Protein AF-A0A7C2SGD6-F1 (afdb_monomer)

Foldseek 3Di:
DDDPPPPDPVVVVVVVVVQVVQVVVVCVVLVVVVKDKDFDAPVPDDPVVNVVLVVDDDPVSLLRNLQAGMWIDDPVDIAGEHEDEAPDPDQWRKDFPSSLVSVVVVVVVPGFYWYAYPVQFIDTSPPFDFPDKDCDLVVCVVVVHPSGTITTTGPVPTDHNVVVSVVVVVVVVVVVVVVD

Sequence (180 aa):
MTNTPYANSSGFEHRLKIGLKFESRVERILGNYGFLVCRFGLNTLPKFVKDRLICLNDATAKFVRYLPDRLAISENHAFFVECKDQISKTQNYTFNLEEFEGQLELAQAGLRILVIFPGFKSQWIERLLIARVFTDSDLLHKFNGSRKPFVLIPKTSLPDLDSVIKNLKQHVQSTEQKSY

Nearest PDB structures (foldseek):
  4tkk-assembly1_B  TM=6.723E-01  e=3.649E-04  Saccharolobus solfataricus P2
  3e42-assembly1_B  TM=3.820E-01  e=7.183E-03  Haemophilus influenzae
  3e3y-assembly1_A  TM=3.930E-01  e=5.127E-02  Haemophilus influenzae
  3e44-assembly1_B  TM=3.413E-01  e=5.820E-02  Haemophilus influenzae
  2gii-assembly1_B  TM=2.695E-01  e=3.289E-02  Haemophilus influenzae

Secondary structure (DSSP, 8-state):
------S-HHHHHHHHHHHHHHHHHHHHHHHHTT-EEEE-GGGGS-HHHHHHHHH--SHHHHHHHTS-SEEEEETTEEEEEEE----SS-SEEEEEHHHHHHHHHHHHTT--EEEEETTTEEEEGGG---SEEE--HHHHHHTT--SS-EEEEEGGGPPBHHHHHHHHHHHHHHHHTT--

Structure (mmCIF, N/CA/C/O backbone):
data_AF-A0A7C2SGD6-F1
#
_entry.id   AF-A0A7C2SGD6-F1
#
loop_
_atom_site.group_PDB
_atom_site.id
_atom_site.type_symbol
_atom_site.label_atom_id
_atom_site.label_alt_id
_atom_site.label_comp_id
_atom_site.label_asym_id
_atom_site.label_entity_id
_atom_site.label_seq_id
_atom_site.pdbx_PDB_ins_code
_atom_site.Cartn_x
_atom_site.Cartn_y
_atom_site.Cartn_z
_atom_site.occupancy
_atom_site.B_iso_or_equiv
_atom_site.auth_seq_id
_atom_site.auth_comp_id
_atom_site.auth_asym_id
_atom_site.auth_atom_id
_atom_site.pdbx_PDB_model_num
ATOM 1 N N . MET A 1 1 ? 29.589 -16.534 -21.793 1.00 35.16 1 MET A N 1
ATOM 2 C CA . MET A 1 1 ? 28.435 -16.408 -20.877 1.00 35.16 1 MET A CA 1
ATOM 3 C C . MET A 1 1 ? 28.942 -15.828 -19.570 1.00 35.16 1 MET A C 1
ATOM 5 O O . MET A 1 1 ? 29.609 -16.523 -18.818 1.00 35.16 1 MET A O 1
ATOM 9 N N . THR A 1 2 ? 28.752 -14.532 -19.347 1.00 29.86 2 THR A N 1
ATOM 10 C CA . THR A 1 2 ? 29.193 -13.867 -18.116 1.00 29.86 2 THR A CA 1
ATOM 11 C C . THR A 1 2 ? 28.089 -13.986 -17.074 1.00 29.86 2 THR A C 1
ATOM 13 O O . THR A 1 2 ? 27.067 -13.305 -17.175 1.00 29.86 2 THR A O 1
ATOM 16 N N . ASN A 1 3 ? 28.297 -14.868 -16.094 1.00 29.08 3 ASN A N 1
ATOM 17 C CA . ASN A 1 3 ? 27.545 -14.891 -14.843 1.00 29.08 3 ASN A CA 1
ATOM 18 C C . ASN A 1 3 ? 27.509 -13.469 -14.283 1.00 29.08 3 ASN A C 1
ATOM 20 O O . ASN A 1 3 ? 28.556 -12.917 -13.954 1.00 29.08 3 ASN A O 1
ATOM 24 N N . THR A 1 4 ? 26.328 -12.859 -14.218 1.00 31.70 4 THR A N 1
ATOM 25 C CA . THR A 1 4 ? 26.167 -11.573 -13.541 1.00 31.70 4 THR A CA 1
ATOM 26 C C . THR A 1 4 ? 26.264 -11.873 -12.046 1.00 31.70 4 THR A C 1
ATOM 28 O O . THR A 1 4 ? 25.385 -12.557 -11.519 1.00 31.70 4 THR A O 1
ATOM 31 N N . PRO A 1 5 ? 27.345 -11.464 -11.360 1.00 32.88 5 PRO A N 1
ATOM 32 C CA . PRO A 1 5 ? 27.485 -11.744 -9.947 1.00 32.88 5 PRO A CA 1
ATOM 33 C C . PRO A 1 5 ? 26.399 -10.950 -9.227 1.00 32.88 5 PRO A C 1
ATOM 35 O O . PRO A 1 5 ? 26.177 -9.779 -9.538 1.00 32.88 5 PRO A O 1
ATOM 38 N N . TYR A 1 6 ? 25.688 -11.628 -8.328 1.00 36.59 6 TYR A N 1
ATOM 39 C CA . TYR A 1 6 ? 24.772 -11.078 -7.336 1.00 36.59 6 TYR A CA 1
ATOM 40 C C . TYR A 1 6 ? 24.992 -9.581 -7.114 1.00 36.59 6 TYR A C 1
ATOM 42 O O . TYR A 1 6 ? 26.019 -9.185 -6.565 1.00 36.59 6 TYR A O 1
ATOM 50 N N . ALA A 1 7 ? 24.027 -8.751 -7.525 1.00 43.12 7 ALA A N 1
ATOM 51 C CA . ALA A 1 7 ? 23.939 -7.381 -7.044 1.00 43.12 7 ALA A CA 1
ATOM 52 C C . ALA A 1 7 ? 24.040 -7.444 -5.512 1.00 43.12 7 ALA A C 1
ATOM 54 O O . ALA A 1 7 ? 23.141 -7.989 -4.876 1.00 43.12 7 ALA A O 1
ATOM 55 N N . ASN A 1 8 ? 25.186 -7.005 -4.979 1.00 45.66 8 ASN A N 1
ATOM 56 C CA . ASN A 1 8 ? 25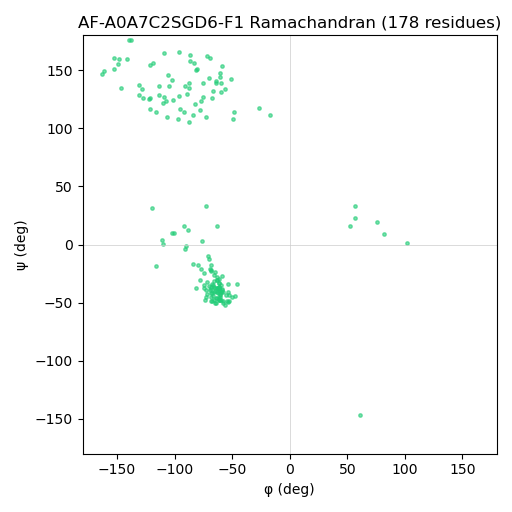.713 -7.291 -3.643 1.00 45.66 8 ASN A CA 1
ATOM 57 C C . ASN A 1 8 ? 24.619 -7.613 -2.613 1.00 45.66 8 ASN A C 1
ATOM 59 O O . ASN A 1 8 ? 23.790 -6.752 -2.305 1.00 45.66 8 ASN A O 1
ATOM 63 N N . SER A 1 9 ? 24.629 -8.832 -2.064 1.00 53.22 9 SER A N 1
ATOM 64 C CA . SER A 1 9 ? 23.708 -9.291 -1.009 1.00 53.22 9 SER A CA 1
ATOM 65 C C . SER A 1 9 ? 23.555 -8.269 0.128 1.00 53.22 9 SER A C 1
ATOM 67 O O . SER A 1 9 ? 22.451 -8.052 0.626 1.00 53.22 9 SER A O 1
ATOM 69 N N . SER A 1 10 ? 24.627 -7.533 0.439 1.00 58.59 10 SER A N 1
ATOM 70 C CA . SER A 1 10 ? 24.645 -6.430 1.404 1.00 58.59 10 SER A CA 1
ATOM 71 C C . SER A 1 10 ? 23.680 -5.281 1.073 1.00 58.59 10 SER A C 1
ATOM 73 O O . SER A 1 10 ? 23.051 -4.731 1.974 1.00 58.59 10 SER A O 1
ATOM 75 N N . GLY A 1 11 ? 23.513 -4.922 -0.203 1.00 63.19 11 GLY A N 1
ATOM 76 C CA . GLY A 1 11 ? 22.621 -3.846 -0.637 1.00 63.19 11 GLY A CA 1
ATOM 77 C C . GLY A 1 11 ? 21.144 -4.235 -0.578 1.00 63.19 11 GLY A C 1
ATOM 78 O O . GLY A 1 11 ? 20.307 -3.417 -0.199 1.00 63.19 11 GLY A O 1
ATOM 79 N N . PHE A 1 12 ? 20.817 -5.485 -0.918 1.00 66.00 12 PHE A N 1
ATOM 80 C CA . PHE A 1 12 ? 19.452 -6.004 -0.800 1.00 66.00 12 PHE A CA 1
ATOM 81 C C . PHE A 1 12 ? 19.025 -6.136 0.666 1.00 66.00 12 PHE A C 1
ATOM 83 O O . PHE A 1 12 ? 17.982 -5.608 1.048 1.00 66.00 12 PHE A O 1
ATOM 90 N N . GLU A 1 13 ? 19.860 -6.752 1.505 1.00 72.94 13 GLU A N 1
ATOM 91 C CA . GLU A 1 13 ? 19.589 -6.879 2.940 1.00 72.94 13 GLU A CA 1
ATOM 92 C C . GLU A 1 13 ? 19.478 -5.519 3.635 1.00 72.94 13 GLU A C 1
ATOM 94 O O . GLU A 1 13 ? 18.644 -5.336 4.524 1.00 72.94 13 GLU A O 1
ATOM 99 N N . HIS A 1 14 ? 20.291 -4.542 3.224 1.00 76.56 14 HIS A N 1
ATOM 100 C CA . HIS A 1 14 ? 2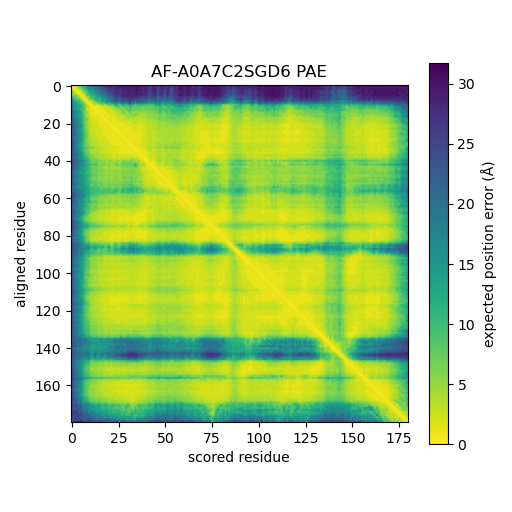0.204 -3.184 3.747 1.00 76.56 14 HIS A CA 1
ATOM 101 C C . HIS A 1 14 ? 18.865 -2.517 3.402 1.00 76.56 14 HIS A C 1
ATOM 103 O O . HIS A 1 14 ? 18.223 -1.964 4.296 1.00 76.56 14 HIS A O 1
ATOM 109 N N . ARG A 1 15 ? 18.401 -2.617 2.146 1.00 73.38 15 ARG A N 1
ATOM 110 C CA . ARG A 1 15 ? 17.078 -2.105 1.739 1.00 73.38 15 ARG A CA 1
ATOM 111 C C . ARG A 1 15 ? 15.948 -2.787 2.502 1.00 73.38 15 ARG A C 1
ATOM 113 O O . ARG A 1 15 ? 15.066 -2.105 3.011 1.00 73.38 15 ARG A O 1
ATOM 120 N N . LEU A 1 16 ? 16.031 -4.104 2.683 1.00 78.94 16 LEU A N 1
ATOM 121 C CA . LEU A 1 16 ? 15.038 -4.866 3.440 1.00 78.94 16 LEU A CA 1
ATOM 122 C C . LEU A 1 16 ? 14.976 -4.414 4.909 1.00 78.94 16 LEU A C 1
ATOM 124 O O . LEU A 1 16 ? 13.895 -4.202 5.453 1.00 78.94 16 LEU A O 1
ATOM 128 N N . LYS A 1 17 ? 16.129 -4.164 5.543 1.00 83.81 17 LYS A N 1
ATOM 129 C CA . LYS A 1 17 ? 16.189 -3.584 6.898 1.00 83.81 17 LYS A CA 1
ATOM 130 C C . LYS A 1 17 ? 15.599 -2.173 6.962 1.00 83.81 17 LYS A C 1
ATOM 132 O O . LYS A 1 17 ? 14.990 -1.829 7.973 1.00 83.81 17 LYS A O 1
ATOM 137 N N . ILE A 1 18 ? 15.794 -1.346 5.932 1.00 83.81 18 ILE A N 1
ATOM 138 C CA . ILE A 1 18 ? 15.191 -0.006 5.857 1.00 83.81 18 ILE A CA 1
ATOM 139 C C . ILE A 1 18 ? 13.668 -0.110 5.743 1.00 83.81 18 ILE A C 1
ATOM 141 O O . ILE A 1 18 ? 12.980 0.561 6.511 1.00 83.81 18 ILE A O 1
ATOM 145 N N . GLY A 1 19 ? 13.160 -0.969 4.853 1.00 86.31 19 GLY A N 1
ATOM 146 C CA . GLY A 1 19 ? 11.726 -1.219 4.679 1.00 86.31 19 GLY A CA 1
ATOM 147 C C . GLY A 1 19 ? 11.066 -1.652 5.986 1.00 86.31 19 GLY A C 1
ATOM 148 O O . GLY A 1 19 ? 10.175 -0.966 6.478 1.00 86.31 19 GLY A O 1
ATOM 149 N N . LEU A 1 20 ? 11.620 -2.670 6.653 1.00 87.75 20 LEU A N 1
ATOM 150 C CA . LEU A 1 20 ? 11.100 -3.145 7.941 1.00 87.75 20 LEU A CA 1
ATOM 151 C C . LEU A 1 20 ? 11.106 -2.060 9.029 1.00 87.75 20 LEU A C 1
ATOM 153 O O . LEU A 1 20 ? 10.155 -1.943 9.798 1.00 87.75 20 LEU A O 1
ATOM 157 N N . LYS A 1 21 ? 12.162 -1.236 9.101 1.00 90.75 21 LYS A N 1
ATOM 158 C CA . LYS A 1 21 ? 12.205 -0.099 10.036 1.00 90.75 21 LYS A CA 1
ATOM 159 C C . LYS A 1 21 ? 11.142 0.945 9.710 1.00 90.75 21 LYS A C 1
ATOM 161 O O . LYS A 1 21 ? 10.604 1.561 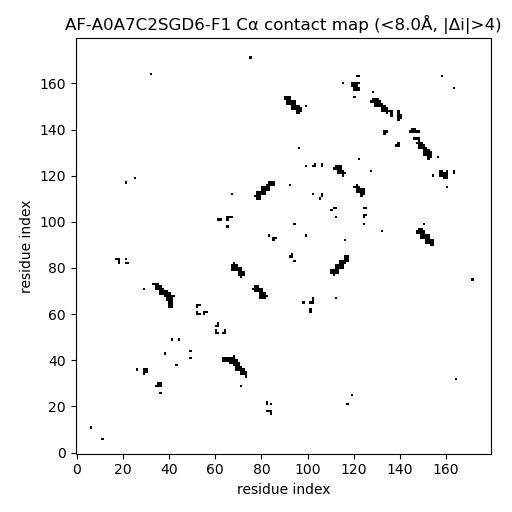10.628 1.00 90.75 21 LYS A O 1
ATOM 166 N N . PHE A 1 22 ? 10.880 1.191 8.431 1.00 92.12 22 PHE A N 1
ATOM 167 C CA . PHE A 1 22 ? 9.848 2.125 8.003 1.00 92.12 22 PHE A CA 1
ATOM 168 C C . PHE A 1 22 ? 8.454 1.601 8.356 1.00 92.12 22 PHE A C 1
ATOM 170 O O . PHE A 1 22 ? 7.710 2.313 9.029 1.00 92.12 22 PHE A O 1
ATOM 177 N N . GLU A 1 23 ? 8.159 0.342 8.035 1.00 93.19 23 GLU A N 1
ATOM 178 C CA . GLU A 1 23 ? 6.913 -0.323 8.420 1.00 93.19 23 GLU A CA 1
ATOM 179 C C . GLU A 1 23 ? 6.685 -0.262 9.936 1.00 93.19 23 GLU A C 1
ATOM 181 O O . GLU A 1 23 ? 5.634 0.189 10.375 1.00 93.19 23 GLU A O 1
ATOM 186 N N . SER A 1 24 ? 7.682 -0.593 10.765 1.00 93.62 24 SER A N 1
ATOM 187 C CA . SER A 1 24 ? 7.522 -0.507 12.226 1.00 93.62 24 SER A CA 1
ATOM 188 C C . SER A 1 24 ? 7.283 0.914 12.741 1.00 93.62 24 SER A C 1
ATOM 190 O O . SER A 1 24 ? 6.629 1.111 13.767 1.00 93.62 24 SER A O 1
ATOM 192 N N . ARG A 1 25 ? 7.770 1.944 12.037 1.00 95.12 25 ARG A N 1
ATOM 193 C CA . ARG A 1 25 ? 7.433 3.334 12.376 1.00 95.12 25 ARG A CA 1
ATOM 194 C C . ARG A 1 25 ? 5.991 3.665 12.003 1.00 95.12 25 ARG A C 1
ATOM 196 O O . ARG A 1 25 ? 5.344 4.362 12.781 1.00 95.12 25 ARG A O 1
ATOM 203 N N . VAL A 1 26 ? 5.514 3.176 10.860 1.00 95.69 26 VAL A N 1
ATOM 204 C CA . VAL A 1 26 ? 4.114 3.301 10.432 1.00 95.69 26 VAL A CA 1
ATOM 205 C C . VAL A 1 26 ? 3.186 2.622 11.438 1.00 95.69 26 VAL A C 1
ATOM 207 O O . VAL A 1 26 ? 2.247 3.260 11.906 1.00 95.69 26 VAL A O 1
ATOM 210 N N . GLU A 1 27 ? 3.497 1.388 11.849 1.00 96.25 27 GLU A N 1
ATOM 211 C CA . GLU A 1 27 ? 2.744 0.650 12.873 1.00 96.25 27 GLU A CA 1
ATOM 212 C C . GLU A 1 27 ? 2.588 1.465 14.153 1.00 96.25 27 GLU A C 1
ATOM 214 O O . GLU A 1 27 ? 1.482 1.627 14.659 1.00 96.25 27 GLU A O 1
ATOM 219 N N . ARG A 1 28 ? 3.689 2.036 14.653 1.00 96.69 28 ARG A N 1
ATOM 220 C CA . ARG A 1 28 ? 3.668 2.849 15.871 1.00 96.69 28 ARG A CA 1
ATOM 221 C C . ARG A 1 28 ? 2.811 4.107 15.719 1.00 96.69 28 ARG A C 1
ATOM 223 O O . ARG A 1 28 ? 2.102 4.463 16.651 1.00 96.69 28 ARG A O 1
ATOM 230 N N . ILE A 1 29 ? 2.875 4.791 14.574 1.00 96.19 29 ILE A N 1
ATOM 231 C CA . ILE A 1 29 ? 2.059 5.993 14.337 1.00 96.19 29 ILE A CA 1
ATOM 232 C C . ILE A 1 29 ? 0.578 5.627 14.329 1.00 96.19 29 ILE A C 1
ATOM 234 O O . ILE A 1 29 ? -0.197 6.239 15.056 1.00 96.19 29 ILE A O 1
ATOM 238 N N . LEU A 1 30 ? 0.187 4.606 13.568 1.00 97.56 30 LEU A N 1
ATOM 239 C CA . LEU A 1 30 ? -1.198 4.135 13.534 1.00 97.56 30 LEU A CA 1
ATOM 240 C C . LEU A 1 30 ? -1.658 3.633 14.915 1.00 97.56 30 LEU A C 1
ATOM 242 O O . LEU A 1 30 ? -2.772 3.940 15.335 1.00 97.56 30 LEU A O 1
ATOM 246 N N . GLY A 1 31 ? -0.777 2.965 15.664 1.00 97.25 31 GLY A N 1
ATOM 247 C CA . GLY A 1 31 ? -1.006 2.563 17.053 1.00 97.25 31 GLY A CA 1
ATOM 248 C C . GLY A 1 31 ? -1.290 3.739 17.988 1.00 97.25 31 GLY A C 1
ATOM 249 O O . GLY A 1 31 ? -2.208 3.662 18.800 1.00 97.25 31 GLY A O 1
ATOM 250 N N . ASN A 1 32 ? -0.601 4.872 17.820 1.00 96.50 32 ASN A N 1
ATOM 251 C CA . ASN A 1 32 ? -0.899 6.101 18.570 1.00 96.50 32 ASN A CA 1
ATOM 252 C C . ASN A 1 32 ? -2.291 6.669 18.244 1.00 96.50 32 ASN A C 1
ATOM 254 O O . ASN A 1 32 ? -2.881 7.368 19.063 1.00 96.50 32 ASN A O 1
ATOM 258 N N . TYR A 1 33 ? -2.836 6.349 17.067 1.00 95.88 33 TYR A N 1
ATOM 259 C CA . TYR A 1 33 ? -4.226 6.624 16.707 1.00 95.88 33 TYR A CA 1
ATOM 260 C C . TYR A 1 33 ? -5.184 5.496 17.120 1.00 95.88 33 TYR A C 1
ATOM 262 O O . TYR A 1 33 ? -6.337 5.508 16.699 1.00 95.88 33 TYR A O 1
ATOM 270 N N . GLY A 1 34 ? -4.772 4.536 17.945 1.00 96.44 34 GLY A N 1
ATOM 271 C CA . GLY A 1 34 ? -5.640 3.470 18.451 1.00 96.44 34 GLY A CA 1
ATOM 272 C C . GLY A 1 34 ? -5.948 2.363 17.442 1.00 96.44 34 GLY A C 1
ATOM 273 O O . GLY A 1 34 ? -6.930 1.649 17.617 1.00 96.44 34 GLY A O 1
ATOM 274 N N . PHE A 1 35 ? -5.145 2.220 16.385 1.00 98.06 35 PHE A N 1
ATOM 275 C CA . PHE A 1 35 ? -5.233 1.064 15.495 1.00 98.06 35 PHE A CA 1
ATOM 276 C C . PHE A 1 35 ? -4.364 -0.087 16.010 1.00 98.06 35 PHE A C 1
ATOM 278 O O . PHE A 1 35 ? -3.189 0.097 16.322 1.00 98.06 35 PHE A O 1
ATOM 285 N N . LEU A 1 36 ? -4.908 -1.299 16.009 1.00 97.88 36 LEU A N 1
ATOM 286 C CA . LEU A 1 36 ? -4.126 -2.527 16.006 1.00 97.88 36 LEU A CA 1
ATOM 287 C C . LEU A 1 36 ? -3.598 -2.758 14.586 1.00 97.88 36 LEU A C 1
ATOM 289 O O . LEU A 1 36 ? -4.381 -2.829 13.639 1.00 97.88 36 LEU A O 1
ATOM 293 N N . VAL A 1 37 ? -2.279 -2.874 14.429 1.00 97.62 37 VAL A N 1
ATOM 294 C CA . VAL A 1 37 ? -1.651 -3.114 13.122 1.00 97.62 37 VAL A CA 1
ATOM 295 C C . VAL A 1 37 ? -1.002 -4.490 13.104 1.00 97.62 37 VAL A C 1
ATOM 297 O O . VAL A 1 37 ? -0.223 -4.832 13.992 1.00 97.62 37 VAL A O 1
ATOM 300 N N . CYS A 1 38 ? -1.325 -5.284 12.088 1.00 95.12 38 CYS A N 1
ATOM 301 C CA . CYS A 1 38 ? -0.827 -6.645 11.919 1.00 95.12 38 CYS A CA 1
ATOM 302 C C . CYS A 1 38 ? -0.084 -6.803 10.588 1.00 95.12 38 CYS A C 1
ATOM 304 O O . CYS A 1 38 ? -0.346 -6.091 9.617 1.00 95.12 38 CYS A O 1
ATOM 306 N N . ARG A 1 39 ? 0.844 -7.768 10.533 1.00 93.06 39 ARG A N 1
ATOM 307 C CA . ARG A 1 39 ? 1.458 -8.221 9.273 1.00 93.06 39 ARG A CA 1
ATOM 308 C C . ARG A 1 39 ? 0.405 -8.855 8.374 1.00 93.06 39 ARG A C 1
ATOM 310 O O . ARG A 1 39 ? -0.429 -9.613 8.860 1.00 93.06 39 ARG A O 1
ATOM 317 N N . PHE A 1 40 ? 0.494 -8.586 7.079 1.00 92.31 40 PHE A N 1
ATOM 318 C CA . PHE A 1 40 ? -0.358 -9.174 6.058 1.00 92.31 40 PHE A CA 1
ATOM 319 C C . PHE A 1 40 ? 0.451 -9.524 4.795 1.00 92.31 40 PHE A C 1
ATOM 321 O O . PHE A 1 40 ? 1.670 -9.330 4.737 1.00 92.31 40 PHE A O 1
ATOM 328 N N . GLY A 1 41 ? -0.219 -10.147 3.826 1.00 87.62 41 GLY A N 1
ATOM 329 C CA . GLY A 1 41 ? 0.325 -10.409 2.499 1.00 87.62 41 GLY A CA 1
ATOM 330 C C . GLY A 1 41 ? 1.569 -11.295 2.500 1.00 87.62 41 GLY A C 1
ATOM 331 O O . GLY A 1 41 ? 1.742 -12.185 3.343 1.00 87.62 41 GLY A O 1
ATOM 332 N N . LEU A 1 42 ? 2.463 -11.036 1.544 1.00 84.00 42 LEU A N 1
ATOM 333 C CA . LEU A 1 42 ? 3.651 -11.853 1.292 1.00 84.00 42 LEU A CA 1
ATOM 334 C C . LEU A 1 42 ? 4.572 -11.948 2.518 1.00 84.00 42 LEU A C 1
ATOM 336 O O . LEU A 1 42 ? 5.282 -12.939 2.694 1.00 84.00 42 LEU A O 1
ATOM 340 N N . ASN A 1 43 ? 4.554 -10.951 3.405 1.00 78.56 43 ASN A N 1
ATOM 341 C CA . ASN A 1 43 ? 5.395 -10.910 4.599 1.00 78.56 43 ASN A CA 1
ATOM 342 C C . ASN A 1 43 ? 5.029 -11.962 5.653 1.00 78.56 43 ASN A C 1
ATOM 344 O O . ASN A 1 43 ? 5.906 -12.365 6.420 1.00 78.56 43 ASN A O 1
ATOM 348 N N . THR A 1 44 ? 3.799 -12.474 5.629 1.00 85.81 44 THR A N 1
ATOM 349 C CA . THR A 1 44 ? 3.319 -13.523 6.547 1.00 85.81 44 THR A CA 1
ATOM 350 C C . THR A 1 44 ? 3.664 -14.944 6.100 1.00 85.81 44 THR A C 1
ATOM 352 O O . THR A 1 44 ? 3.627 -15.869 6.909 1.00 85.81 44 THR A O 1
ATOM 355 N N . LEU A 1 45 ? 4.028 -15.132 4.829 1.00 85.88 45 LEU A N 1
ATOM 356 C CA . LEU A 1 45 ? 4.244 -16.462 4.266 1.00 85.88 45 LEU A CA 1
ATOM 357 C C . LEU A 1 45 ? 5.642 -17.019 4.600 1.00 85.88 45 LEU A C 1
ATOM 359 O O . LEU A 1 45 ? 6.609 -16.258 4.707 1.00 85.88 45 LEU A O 1
ATOM 363 N N . PRO A 1 46 ? 5.807 -18.349 4.712 1.00 87.94 46 PRO A N 1
ATOM 364 C CA . PRO A 1 46 ? 7.126 -18.970 4.806 1.00 87.94 46 PRO A CA 1
ATOM 365 C C . PRO A 1 46 ? 7.989 -18.681 3.569 1.00 87.94 46 PRO A C 1
ATOM 367 O O . PRO A 1 46 ? 7.477 -18.627 2.450 1.00 87.94 46 PRO A O 1
ATOM 370 N N . LYS A 1 47 ? 9.315 -18.568 3.742 1.00 86.62 47 LYS A N 1
ATOM 371 C CA . LYS A 1 47 ? 10.258 -18.238 2.652 1.00 86.62 47 LYS A CA 1
ATOM 372 C C . LYS A 1 47 ? 10.077 -19.124 1.410 1.00 86.62 47 LYS A C 1
ATOM 374 O O . LYS A 1 47 ? 9.983 -18.597 0.310 1.00 86.62 47 LYS A O 1
ATOM 379 N N . PHE A 1 48 ? 9.938 -20.440 1.588 1.00 88.50 48 PHE A N 1
ATOM 380 C CA . PHE A 1 48 ? 9.770 -21.373 0.467 1.00 88.50 48 PHE A CA 1
ATOM 381 C C . PHE A 1 48 ? 8.505 -21.101 -0.368 1.00 88.50 48 PHE A C 1
ATOM 383 O O . PHE A 1 48 ? 8.495 -21.369 -1.567 1.00 88.50 48 PHE A O 1
ATOM 390 N N . VAL A 1 49 ? 7.442 -20.564 0.245 1.00 87.31 49 VAL A N 1
ATOM 391 C CA . VAL A 1 49 ? 6.215 -20.170 -0.463 1.00 87.31 49 VAL A CA 1
ATOM 392 C C . VAL A 1 49 ? 6.475 -18.905 -1.271 1.00 87.31 49 VAL A C 1
ATOM 394 O O . VAL A 1 49 ? 6.124 -18.861 -2.445 1.00 87.31 49 VAL A O 1
ATOM 397 N N . LYS A 1 50 ? 7.146 -17.908 -0.679 1.00 87.00 50 LYS A N 1
ATOM 398 C CA . LYS A 1 50 ? 7.516 -16.665 -1.377 1.00 87.00 50 LYS A CA 1
ATOM 399 C C . LYS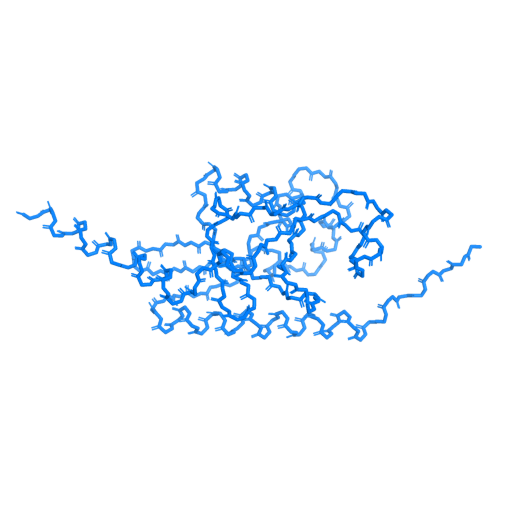 A 1 50 ? 8.367 -16.962 -2.608 1.00 87.00 50 LYS A C 1
ATOM 401 O O . LYS A 1 50 ? 8.046 -16.493 -3.695 1.00 87.00 50 LYS A O 1
ATOM 406 N N . ASP A 1 51 ? 9.393 -17.794 -2.443 1.00 85.88 51 ASP A N 1
ATOM 407 C CA . ASP A 1 51 ? 10.305 -18.177 -3.522 1.00 85.88 51 ASP A CA 1
ATOM 408 C C . ASP A 1 51 ? 9.539 -18.867 -4.667 1.00 85.88 51 ASP A C 1
ATOM 410 O O . ASP A 1 51 ? 9.753 -18.549 -5.836 1.00 85.88 51 ASP A O 1
ATOM 414 N N . ARG A 1 52 ? 8.571 -19.743 -4.349 1.00 86.62 52 ARG A N 1
ATOM 415 C CA . ARG A 1 52 ? 7.701 -20.374 -5.358 1.00 86.62 52 ARG A CA 1
ATOM 416 C C . ARG A 1 52 ? 6.779 -19.378 -6.058 1.00 86.62 52 ARG A C 1
ATOM 418 O O . ARG A 1 52 ? 6.667 -19.428 -7.277 1.00 86.62 52 ARG A O 1
ATOM 425 N N . LEU A 1 53 ? 6.147 -18.469 -5.317 1.00 86.94 53 LEU A N 1
ATOM 426 C CA . LEU A 1 53 ? 5.239 -17.464 -5.881 1.00 86.94 53 LEU A CA 1
ATOM 427 C C . LEU A 1 53 ? 5.946 -16.528 -6.867 1.00 86.94 53 LEU A C 1
ATOM 429 O O . LEU A 1 53 ? 5.340 -16.089 -7.839 1.00 86.94 53 LEU A O 1
ATOM 433 N N . ILE A 1 54 ? 7.228 -16.223 -6.650 1.00 81.00 54 ILE A N 1
ATOM 434 C CA . ILE A 1 54 ? 8.028 -15.400 -7.572 1.00 81.00 54 ILE 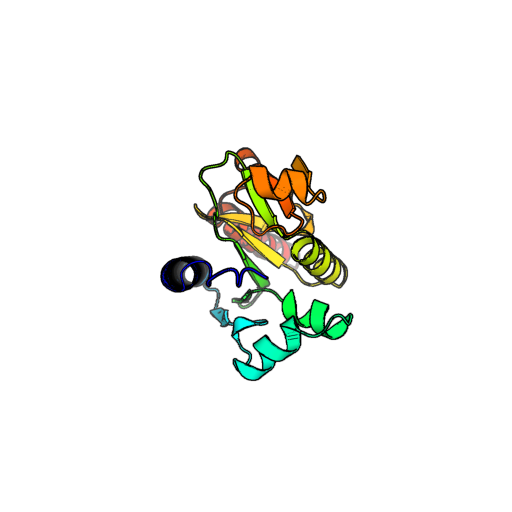A CA 1
ATOM 435 C C . ILE A 1 54 ? 8.256 -16.122 -8.910 1.00 81.00 54 ILE A C 1
ATOM 437 O O . ILE A 1 54 ? 8.261 -15.475 -9.954 1.00 81.00 54 ILE A O 1
ATOM 441 N N . CYS A 1 55 ? 8.400 -17.447 -8.887 1.00 83.44 55 CYS A N 1
ATOM 442 C CA . CYS A 1 55 ? 8.631 -18.262 -10.082 1.00 83.44 55 CYS A CA 1
ATOM 443 C C . CYS A 1 55 ? 7.356 -18.560 -10.886 1.00 83.44 55 CYS A C 1
ATOM 445 O O . CYS A 1 55 ? 7.446 -18.960 -12.044 1.00 83.44 55 CYS A O 1
ATOM 447 N N . LEU A 1 56 ? 6.179 -18.387 -10.284 1.00 84.38 56 LEU A N 1
ATOM 448 C CA . LEU A 1 56 ? 4.894 -18.598 -10.939 1.00 84.38 56 LEU A CA 1
ATOM 449 C C . LEU A 1 56 ? 4.422 -17.320 -11.648 1.00 84.38 56 LEU A C 1
ATOM 451 O O . LEU A 1 56 ? 4.555 -16.208 -11.129 1.00 84.38 56 LEU A O 1
ATOM 455 N N . ASN A 1 57 ? 3.872 -17.481 -12.852 1.00 82.75 57 ASN A N 1
ATOM 456 C CA . ASN A 1 57 ? 3.359 -16.379 -13.673 1.00 82.75 57 ASN A CA 1
ATOM 457 C C . ASN A 1 57 ? 1.859 -16.523 -13.979 1.00 82.75 57 ASN A C 1
ATOM 459 O O . ASN A 1 57 ? 1.395 -16.125 -15.044 1.00 82.75 57 ASN A O 1
ATOM 463 N N . ASP A 1 58 ? 1.104 -17.117 -13.060 1.00 88.56 58 ASP A N 1
ATOM 464 C CA . ASP A 1 58 ? -0.354 -17.178 -13.126 1.00 88.56 58 ASP A CA 1
ATOM 465 C C . ASP A 1 58 ? -1.011 -16.056 -12.301 1.00 88.56 58 ASP A C 1
ATOM 467 O O . ASP A 1 58 ? -0.368 -15.383 -11.487 1.00 88.56 58 ASP A O 1
ATOM 471 N N . ALA A 1 59 ? -2.308 -15.848 -12.532 1.00 82.44 59 ALA A N 1
ATOM 472 C CA . ALA A 1 59 ? -3.086 -14.790 -11.893 1.00 82.44 59 ALA A CA 1
ATOM 473 C C . ALA A 1 59 ? -3.136 -14.928 -10.362 1.00 82.44 59 ALA A C 1
ATOM 475 O O . ALA A 1 59 ? -3.032 -13.926 -9.659 1.00 82.44 59 ALA A O 1
ATOM 476 N N . THR A 1 60 ? -3.220 -16.150 -9.833 1.00 86.19 60 THR A N 1
ATOM 477 C CA . THR A 1 60 ? -3.269 -16.398 -8.385 1.00 86.19 60 THR A CA 1
ATOM 478 C C . THR A 1 60 ? -1.938 -16.051 -7.736 1.00 86.19 60 THR A C 1
ATOM 480 O O . THR A 1 60 ? -1.901 -15.361 -6.718 1.00 86.19 60 THR A O 1
ATOM 483 N N . ALA A 1 61 ? -0.824 -16.478 -8.334 1.00 87.06 61 ALA A N 1
ATOM 484 C CA . ALA A 1 61 ? 0.498 -16.124 -7.837 1.00 87.06 61 ALA A CA 1
ATOM 485 C C . ALA A 1 61 ? 0.716 -14.605 -7.849 1.00 87.06 61 ALA A C 1
ATOM 487 O O . ALA A 1 61 ? 1.195 -14.049 -6.859 1.00 87.06 61 ALA A O 1
ATOM 488 N N . LYS A 1 62 ? 0.316 -13.921 -8.930 1.00 82.69 62 LYS A N 1
ATOM 489 C CA . LYS A 1 62 ? 0.340 -12.451 -9.014 1.00 82.69 62 LYS A CA 1
ATOM 490 C C . LYS A 1 62 ? -0.493 -11.807 -7.908 1.00 82.69 62 LYS A C 1
ATOM 492 O O . LYS A 1 62 ? 0.038 -10.987 -7.166 1.00 82.69 62 LYS A O 1
ATOM 497 N N . PHE A 1 63 ? -1.736 -12.246 -7.739 1.00 84.81 63 PHE A N 1
ATOM 498 C CA . PHE A 1 63 ? -2.640 -11.758 -6.701 1.00 84.81 63 PHE A CA 1
ATOM 499 C C . PHE A 1 63 ? -2.015 -11.851 -5.304 1.00 84.81 63 PHE A C 1
ATOM 501 O O . PHE A 1 63 ? -1.969 -10.864 -4.575 1.00 84.81 63 PHE A O 1
ATOM 508 N N . VAL A 1 64 ? -1.454 -13.012 -4.947 1.00 88.19 64 VAL A N 1
ATOM 509 C CA . VAL A 1 64 ? -0.825 -13.215 -3.632 1.00 88.19 64 VAL A CA 1
ATOM 510 C C . VAL A 1 64 ? 0.429 -12.350 -3.457 1.00 88.19 64 VAL A C 1
ATOM 512 O O . VAL A 1 64 ? 0.681 -11.858 -2.356 1.00 88.19 64 VAL A O 1
ATOM 515 N N . ARG A 1 65 ? 1.223 -12.145 -4.518 1.00 88.00 65 ARG A N 1
ATOM 516 C CA . ARG A 1 65 ? 2.433 -11.305 -4.465 1.00 88.00 65 ARG A CA 1
ATOM 517 C C . ARG A 1 65 ? 2.136 -9.830 -4.212 1.00 88.00 65 ARG A C 1
ATOM 519 O O . ARG A 1 65 ? 2.981 -9.179 -3.610 1.00 88.00 65 ARG A O 1
ATOM 526 N N . TYR A 1 66 ? 0.993 -9.324 -4.673 1.00 89.00 66 TYR A N 1
ATOM 527 C CA . TYR A 1 66 ? 0.638 -7.903 -4.576 1.00 89.00 66 TYR A CA 1
ATOM 528 C C . TYR A 1 66 ? -0.331 -7.593 -3.425 1.00 89.00 66 TYR A C 1
ATOM 530 O O . TYR A 1 66 ? -0.831 -6.471 -3.327 1.00 89.00 66 TYR A O 1
ATOM 538 N N . LEU A 1 67 ? -0.585 -8.565 -2.537 1.00 92.81 67 LEU A N 1
ATOM 539 C CA . LEU A 1 67 ? -1.314 -8.312 -1.297 1.00 92.81 67 LEU A CA 1
ATOM 540 C C . LEU A 1 67 ? -0.581 -7.261 -0.445 1.00 92.81 67 LEU A C 1
ATOM 542 O O . LEU A 1 67 ? 0.639 -7.368 -0.308 1.00 92.81 67 LEU A O 1
ATOM 546 N N . PRO A 1 68 ? -1.310 -6.326 0.191 1.00 94.50 68 PRO A N 1
ATOM 547 C CA . PRO A 1 68 ? -0.700 -5.276 1.000 1.00 94.50 68 PRO A CA 1
ATOM 548 C C . PRO A 1 68 ? 0.144 -5.803 2.163 1.00 94.50 68 PRO A C 1
ATOM 550 O O . PRO A 1 68 ? -0.136 -6.865 2.729 1.00 94.50 68 PRO A O 1
ATOM 553 N N . ASP A 1 69 ? 1.128 -5.010 2.579 1.00 93.75 69 ASP A N 1
ATOM 554 C CA . ASP A 1 69 ? 2.051 -5.376 3.658 1.00 93.75 69 ASP A CA 1
ATOM 555 C C . ASP A 1 69 ? 1.370 -5.609 5.009 1.00 93.75 69 ASP A C 1
ATOM 557 O O . ASP A 1 69 ? 1.812 -6.449 5.803 1.00 93.75 69 ASP A O 1
ATOM 561 N N . ARG A 1 70 ? 0.345 -4.808 5.323 1.00 96.00 70 ARG A N 1
ATOM 562 C CA . ARG A 1 70 ? -0.236 -4.704 6.667 1.00 96.00 70 ARG A CA 1
ATOM 563 C C . ARG A 1 70 ? -1.756 -4.565 6.633 1.00 96.00 70 ARG A C 1
ATOM 565 O O . ARG A 1 70 ? -2.341 -4.116 5.652 1.00 96.00 70 ARG A O 1
ATOM 572 N N . LEU A 1 71 ? -2.380 -4.892 7.760 1.00 97.25 71 LEU A N 1
ATOM 573 C CA . LEU A 1 71 ? -3.791 -4.636 8.047 1.00 97.25 71 LEU A CA 1
ATOM 574 C C . LEU A 1 71 ? -3.885 -3.787 9.319 1.00 97.25 71 LEU A C 1
ATOM 576 O O . LEU A 1 71 ? -3.321 -4.163 10.345 1.00 97.25 71 LEU A O 1
ATOM 580 N N . ALA A 1 72 ? -4.570 -2.648 9.245 1.00 98.06 72 ALA A N 1
ATOM 581 C CA . ALA A 1 72 ? -4.836 -1.758 10.370 1.00 98.06 72 ALA A CA 1
ATOM 582 C C . ALA A 1 7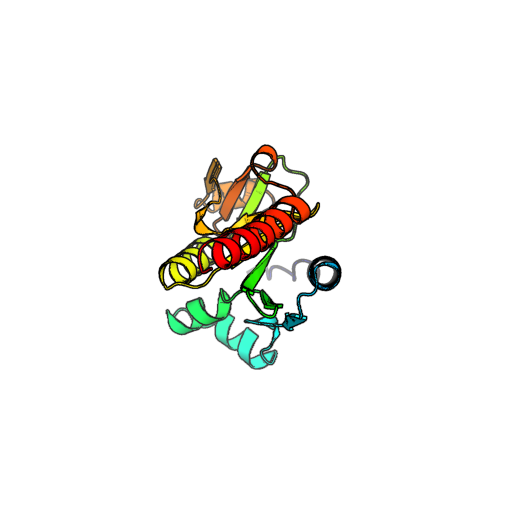2 ? -6.320 -1.832 10.750 1.00 98.06 72 ALA A C 1
ATOM 584 O O . ALA A 1 72 ? -7.190 -1.649 9.898 1.00 98.06 72 ALA A O 1
ATOM 585 N N . ILE A 1 73 ? -6.601 -2.096 12.027 1.00 97.56 73 ILE A N 1
ATOM 586 C CA . ILE A 1 73 ? -7.950 -2.323 12.555 1.00 97.56 73 ILE A CA 1
ATOM 587 C C . ILE A 1 73 ? -8.169 -1.464 13.800 1.00 97.56 73 ILE A C 1
ATOM 589 O O . ILE A 1 73 ? -7.315 -1.377 14.673 1.00 97.56 73 ILE A O 1
ATOM 593 N N . SER A 1 74 ? -9.335 -0.850 13.896 1.00 95.56 74 SER A N 1
ATOM 594 C CA . SER A 1 74 ? -9.892 -0.225 15.097 1.00 95.56 74 SER A CA 1
ATOM 595 C C . SER A 1 74 ? -11.375 -0.592 15.175 1.00 95.56 74 SER A C 1
ATOM 597 O O . SER A 1 74 ? -11.896 -1.201 14.243 1.00 95.56 74 SER A O 1
ATOM 599 N N . GLU A 1 75 ? -12.059 -0.192 16.244 1.00 90.44 75 GLU A N 1
ATOM 600 C CA . GLU A 1 75 ? -13.487 -0.473 16.457 1.00 90.44 75 GLU A CA 1
ATOM 601 C C . GLU A 1 75 ? -14.362 -0.170 15.226 1.00 90.44 75 GLU A C 1
ATOM 603 O O . GLU A 1 75 ? -15.155 -1.008 14.813 1.00 90.44 75 GLU A O 1
ATOM 608 N N . ASN A 1 76 ? -14.130 0.974 14.571 1.00 91.50 76 ASN A N 1
ATOM 609 C CA . ASN A 1 76 ? -14.984 1.464 13.480 1.00 91.50 76 ASN A CA 1
ATOM 610 C C . ASN A 1 76 ? -14.327 1.419 12.093 1.00 91.50 76 ASN A C 1
ATOM 612 O O . ASN A 1 76 ? -14.917 1.850 11.098 1.00 91.50 76 ASN A O 1
ATOM 616 N N . HIS A 1 77 ? -13.083 0.945 11.997 1.00 94.12 77 HIS A N 1
ATOM 617 C CA . HIS A 1 77 ? -12.328 1.000 10.748 1.00 94.12 77 HIS A CA 1
ATOM 618 C C . HIS A 1 77 ? -11.401 -0.191 10.582 1.00 94.12 77 HIS A C 1
ATOM 620 O O . HIS A 1 77 ? -10.598 -0.479 11.464 1.00 94.12 77 HIS A O 1
ATOM 626 N N . ALA A 1 78 ? -11.417 -0.771 9.386 1.00 96.12 78 ALA A N 1
ATOM 627 C CA . ALA A 1 78 ? -10.389 -1.674 8.901 1.00 96.12 78 ALA A CA 1
ATOM 628 C C . ALA A 1 78 ? -9.912 -1.205 7.522 1.00 96.12 78 ALA A C 1
ATOM 630 O O . ALA A 1 78 ? -10.725 -0.856 6.661 1.00 96.12 78 ALA A O 1
ATOM 631 N N . PHE A 1 79 ? -8.599 -1.169 7.318 1.00 97.69 79 PHE A N 1
ATOM 632 C CA . PHE A 1 79 ? -7.998 -0.925 6.011 1.00 97.69 79 PHE A CA 1
ATOM 633 C C . PHE A 1 79 ? -6.624 -1.577 5.913 1.00 97.69 79 PHE A C 1
ATOM 635 O O . PHE A 1 7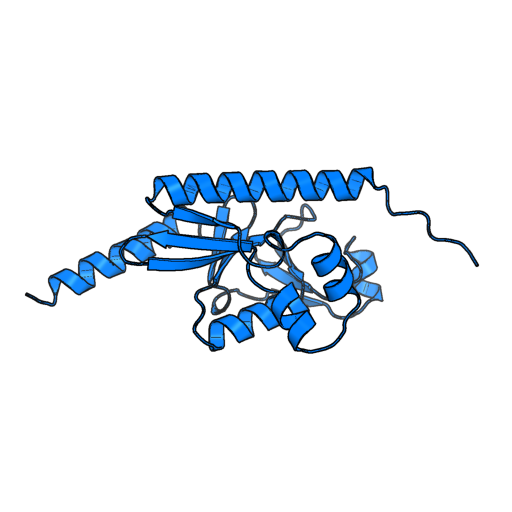9 ? -5.904 -1.740 6.899 1.00 97.69 79 PHE A O 1
ATOM 642 N N . PHE A 1 80 ? -6.256 -1.942 4.697 1.00 97.88 80 PHE A N 1
ATOM 643 C CA . PHE A 1 80 ? -4.934 -2.435 4.375 1.00 97.88 80 PHE A CA 1
ATOM 644 C C . PHE A 1 80 ? -3.957 -1.279 4.212 1.00 97.88 80 PHE A C 1
ATOM 646 O O . PHE A 1 80 ? -4.332 -0.175 3.815 1.00 97.88 80 PHE A O 1
ATOM 653 N N . VAL A 1 81 ? -2.693 -1.542 4.515 1.00 97.88 81 VAL A N 1
ATOM 654 C CA . VAL A 1 81 ? -1.620 -0.560 4.428 1.00 97.88 81 VAL A CA 1
ATOM 655 C C . VAL A 1 81 ? -0.490 -1.128 3.589 1.00 97.88 81 VAL A C 1
ATOM 657 O O . VAL A 1 81 ? 0.025 -2.205 3.881 1.00 97.88 81 VAL A O 1
ATOM 660 N N . GLU A 1 82 ? -0.109 -0.363 2.574 1.00 96.88 82 GLU A N 1
ATOM 661 C CA . GLU A 1 82 ? 1.024 -0.633 1.697 1.00 96.88 82 GLU A CA 1
ATOM 662 C C . GLU A 1 82 ? 2.155 0.347 2.023 1.00 96.88 82 GLU A C 1
ATOM 664 O O . GLU A 1 82 ? 1.951 1.563 1.983 1.00 96.88 82 GLU A O 1
ATOM 669 N N . CYS A 1 83 ? 3.346 -0.151 2.355 1.00 94.62 83 CYS A N 1
ATOM 670 C CA . CYS A 1 83 ? 4.477 0.687 2.742 1.00 94.62 83 CYS A CA 1
ATOM 671 C C . CYS A 1 83 ? 5.516 0.739 1.623 1.00 94.62 83 CYS A C 1
ATOM 673 O O . CYS A 1 83 ? 6.266 -0.204 1.394 1.00 94.62 83 CYS A O 1
ATOM 675 N N . LYS A 1 84 ? 5.647 1.895 0.970 1.00 91.06 84 LYS A N 1
ATOM 676 C CA . LYS A 1 84 ? 6.677 2.091 -0.054 1.00 91.06 84 LYS A CA 1
ATOM 677 C C . LYS A 1 84 ? 7.959 2.644 0.530 1.00 91.06 84 LYS A C 1
ATOM 679 O O . LYS A 1 84 ? 7.951 3.586 1.322 1.00 91.06 84 LYS A O 1
ATOM 684 N N . ASP A 1 85 ? 9.078 2.089 0.087 1.00 80.94 85 ASP A N 1
ATOM 685 C CA . ASP A 1 85 ? 10.389 2.664 0.319 1.00 80.94 85 ASP A CA 1
ATOM 686 C C . ASP A 1 85 ? 10.735 3.688 -0.773 1.00 80.94 85 ASP A C 1
ATOM 688 O O . ASP A 1 85 ? 10.172 3.730 -1.868 1.00 80.94 85 ASP A O 1
ATOM 692 N N . GLN A 1 86 ? 11.651 4.598 -0.451 1.00 73.38 86 GLN A N 1
ATOM 693 C CA . GLN A 1 86 ? 12.165 5.550 -1.424 1.00 73.38 86 GLN A CA 1
ATOM 694 C C . GLN A 1 86 ? 13.474 4.994 -1.970 1.00 73.38 86 GLN A C 1
ATOM 696 O O . GLN A 1 86 ? 14.494 5.004 -1.285 1.00 73.38 86 GLN A O 1
ATOM 701 N N . ILE A 1 87 ? 13.444 4.550 -3.225 1.00 61.88 87 ILE A N 1
ATOM 702 C CA . ILE A 1 87 ? 14.612 3.967 -3.897 1.00 61.88 87 ILE A CA 1
ATOM 703 C C . ILE A 1 87 ? 15.641 5.052 -4.281 1.00 61.88 87 ILE A C 1
ATOM 705 O O . ILE A 1 87 ? 16.833 4.769 -4.379 1.00 61.88 87 ILE A O 1
ATOM 709 N N . SER A 1 88 ? 15.230 6.317 -4.456 1.00 63.41 88 SER A N 1
ATOM 710 C CA . SER A 1 88 ? 16.135 7.399 -4.878 1.00 63.41 88 SER A CA 1
ATOM 711 C C . SER A 1 88 ? 15.705 8.796 -4.406 1.00 63.41 88 SER A C 1
ATOM 713 O O . SER A 1 88 ? 14.545 9.032 -4.078 1.00 63.41 88 SER A O 1
ATOM 715 N N . LYS A 1 89 ? 16.632 9.768 -4.376 1.00 67.31 89 LYS A N 1
ATOM 716 C CA . LYS A 1 89 ? 16.376 11.186 -4.019 1.00 67.31 89 LYS A CA 1
ATOM 717 C C . LYS A 1 89 ? 15.617 11.969 -5.114 1.00 67.31 89 LYS A C 1
ATOM 719 O O . LYS A 1 89 ? 15.853 13.156 -5.303 1.00 67.31 89 LYS A O 1
ATOM 724 N N . THR A 1 90 ? 14.722 11.323 -5.853 1.00 74.62 90 THR A N 1
ATOM 725 C CA . THR A 1 90 ? 13.917 11.955 -6.906 1.00 74.62 90 THR A CA 1
ATOM 726 C C . THR A 1 90 ? 12.834 12.871 -6.338 1.00 74.62 90 THR A C 1
ATOM 728 O O . THR A 1 90 ? 12.446 12.766 -5.171 1.00 74.62 90 THR A O 1
ATOM 731 N N . GLN A 1 91 ? 12.302 13.757 -7.183 1.00 83.25 91 GLN A N 1
ATOM 732 C CA . GLN A 1 91 ? 11.141 14.600 -6.859 1.00 83.25 91 GLN A CA 1
ATOM 733 C C . GLN A 1 91 ? 9.821 13.809 -6.768 1.00 83.25 91 GLN A C 1
ATOM 735 O O . GLN A 1 91 ? 8.841 14.314 -6.232 1.00 83.25 91 GLN A O 1
ATOM 740 N N . ASN A 1 92 ? 9.812 12.557 -7.235 1.00 87.19 92 ASN A N 1
ATOM 741 C CA . ASN A 1 92 ? 8.659 11.655 -7.236 1.00 87.19 92 ASN A CA 1
ATOM 742 C C . ASN A 1 92 ? 8.947 10.401 -6.404 1.00 87.19 92 ASN A C 1
ATOM 744 O O . ASN A 1 92 ? 10.115 10.032 -6.237 1.00 87.19 92 ASN A O 1
ATOM 748 N N . TYR A 1 93 ? 7.900 9.740 -5.916 1.00 90.00 93 TYR A N 1
ATOM 749 C CA . TYR A 1 93 ? 7.976 8.346 -5.486 1.00 90.00 93 TYR A CA 1
ATOM 750 C C . TYR A 1 93 ? 7.817 7.417 -6.691 1.00 90.00 93 TYR A C 1
ATOM 752 O O . TYR A 1 93 ? 7.248 7.798 -7.715 1.00 90.00 93 TYR A O 1
ATOM 760 N N . THR A 1 94 ? 8.330 6.200 -6.558 1.00 87.56 94 THR A N 1
ATOM 761 C CA . THR A 1 94 ? 8.216 5.132 -7.553 1.00 87.56 94 THR A CA 1
ATOM 762 C C . THR A 1 94 ? 7.358 4.016 -6.983 1.00 87.56 94 THR A C 1
ATOM 764 O O . THR A 1 94 ? 7.572 3.617 -5.840 1.00 87.56 94 THR A O 1
ATOM 767 N N . PHE A 1 95 ? 6.443 3.482 -7.781 1.00 89.25 95 PHE A N 1
ATOM 768 C CA . PHE A 1 95 ? 5.615 2.335 -7.414 1.00 89.25 95 PHE A CA 1
ATOM 769 C C . PHE A 1 95 ? 5.681 1.329 -8.566 1.00 89.25 95 PHE A C 1
ATOM 771 O O . PHE A 1 95 ? 5.513 1.719 -9.719 1.00 89.25 95 PHE A O 1
ATOM 778 N N . ASN A 1 96 ? 5.992 0.059 -8.292 1.00 89.38 96 ASN A N 1
ATOM 779 C CA . ASN A 1 96 ? 6.012 -0.971 -9.332 1.00 89.38 96 ASN A CA 1
ATOM 780 C C . ASN A 1 96 ? 4.652 -1.052 -10.052 1.00 89.38 96 ASN A C 1
ATOM 782 O O . ASN A 1 96 ? 3.618 -1.045 -9.397 1.00 89.38 96 ASN A O 1
ATOM 786 N N . LEU A 1 97 ? 4.655 -1.100 -11.387 1.00 90.25 97 LEU A N 1
ATOM 787 C CA . LEU A 1 97 ? 3.422 -0.973 -12.169 1.00 90.25 97 LEU A CA 1
ATOM 788 C C . LEU A 1 97 ? 2.459 -2.138 -11.921 1.00 90.25 97 LEU A C 1
ATOM 790 O O . LEU A 1 97 ? 1.311 -1.891 -11.584 1.00 90.25 97 LEU A O 1
ATOM 794 N N . GLU A 1 98 ? 2.939 -3.381 -12.011 1.00 89.19 98 GLU A N 1
ATOM 795 C CA . GLU A 1 98 ? 2.088 -4.565 -11.806 1.00 89.19 98 GLU A CA 1
ATOM 796 C C . GLU A 1 98 ? 1.506 -4.604 -10.390 1.00 89.19 98 GLU A C 1
AT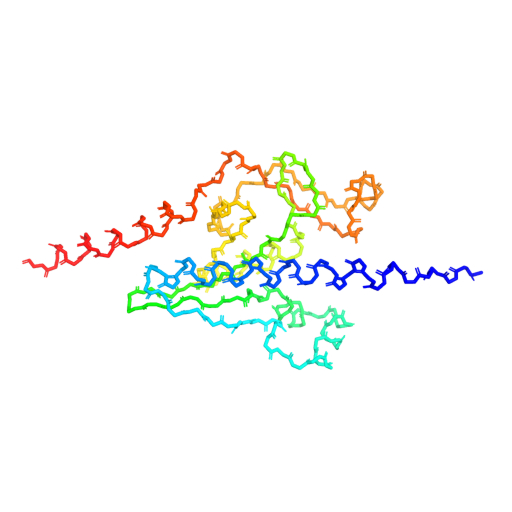OM 798 O O . GLU A 1 98 ? 0.368 -5.006 -10.178 1.00 89.19 98 GLU A O 1
ATOM 803 N N . GLU A 1 99 ? 2.298 -4.176 -9.410 1.00 91.44 99 GLU A N 1
ATOM 804 C CA . GLU A 1 99 ? 1.857 -4.084 -8.026 1.00 91.44 99 GLU A CA 1
ATOM 805 C C . GLU A 1 99 ? 0.807 -2.984 -7.830 1.00 91.44 99 GLU A C 1
ATOM 807 O O . GLU A 1 99 ? -0.182 -3.199 -7.136 1.00 91.44 99 GLU A O 1
ATOM 812 N N . PHE A 1 100 ? 0.999 -1.819 -8.454 1.00 93.81 100 PHE A N 1
ATOM 813 C CA . PHE A 1 100 ? 0.025 -0.730 -8.435 1.00 93.81 100 PHE A CA 1
ATOM 814 C C . PHE A 1 100 ? -1.300 -1.167 -9.070 1.00 93.81 100 PHE A C 1
ATOM 816 O O . PHE A 1 100 ? -2.356 -0.967 -8.475 1.00 93.81 100 PHE A O 1
ATOM 823 N N . GLU A 1 101 ? -1.240 -1.794 -10.245 1.00 93.38 101 GLU A N 1
ATOM 824 C CA . GLU A 1 101 ? -2.408 -2.313 -10.961 1.00 93.38 101 GLU A CA 1
ATOM 825 C C . GLU A 1 101 ? -3.131 -3.382 -10.135 1.00 93.38 101 GLU A C 1
ATOM 827 O O . GLU A 1 101 ? -4.332 -3.264 -9.905 1.00 93.38 101 GLU A O 1
ATOM 832 N N . GLY A 1 102 ? -2.399 -4.356 -9.585 1.00 92.56 102 GLY A N 1
ATOM 833 C CA . GLY A 1 102 ? -2.983 -5.397 -8.739 1.00 92.56 102 GLY A CA 1
ATOM 834 C C . GLY A 1 102 ? -3.644 -4.842 -7.474 1.00 92.56 102 GLY A C 1
ATOM 835 O O . GLY A 1 102 ? -4.727 -5.280 -7.092 1.00 92.56 102 GLY A O 1
ATOM 836 N N . GLN A 1 103 ? -3.046 -3.838 -6.828 1.00 95.31 103 GLN A N 1
ATOM 837 C CA . GLN A 1 103 ? -3.670 -3.192 -5.670 1.00 95.31 103 GLN A CA 1
ATOM 838 C C . GLN A 1 103 ? -4.872 -2.325 -6.051 1.00 95.31 103 GLN A C 1
ATOM 840 O O . GLN A 1 103 ? -5.830 -2.241 -5.283 1.00 95.31 103 GLN A O 1
ATOM 845 N N . LEU A 1 104 ? -4.868 -1.711 -7.233 1.00 95.06 104 LEU A N 1
ATOM 846 C CA . LEU A 1 104 ? -6.031 -0.988 -7.731 1.00 95.06 104 LEU A CA 1
ATOM 847 C C . LEU A 1 104 ? -7.204 -1.941 -8.005 1.00 95.06 104 LEU A C 1
ATOM 849 O O . LEU A 1 104 ? -8.330 -1.625 -7.628 1.00 95.06 104 LEU A O 1
ATOM 853 N N . GLU A 1 105 ? -6.946 -3.120 -8.577 1.00 93.44 105 GLU A N 1
ATOM 854 C CA . GLU A 1 105 ? -7.955 -4.176 -8.753 1.00 93.44 105 GLU A CA 1
ATOM 855 C C . GLU A 1 105 ? -8.530 -4.639 -7.406 1.00 93.44 105 GLU A C 1
ATOM 857 O O . GLU A 1 105 ? -9.748 -4.731 -7.240 1.00 93.44 105 GLU A O 1
ATOM 862 N N . LEU A 1 106 ? -7.672 -4.858 -6.402 1.00 92.94 106 LEU A N 1
ATOM 863 C CA . LEU A 1 106 ? -8.112 -5.169 -5.038 1.00 92.94 106 LEU A CA 1
ATOM 864 C C . LEU A 1 106 ? -9.005 -4.064 -4.461 1.00 92.94 106 LEU A C 1
ATOM 866 O O . LEU A 1 106 ? -10.019 -4.354 -3.821 1.00 92.94 106 LEU A O 1
ATOM 870 N N . ALA A 1 107 ? -8.657 -2.79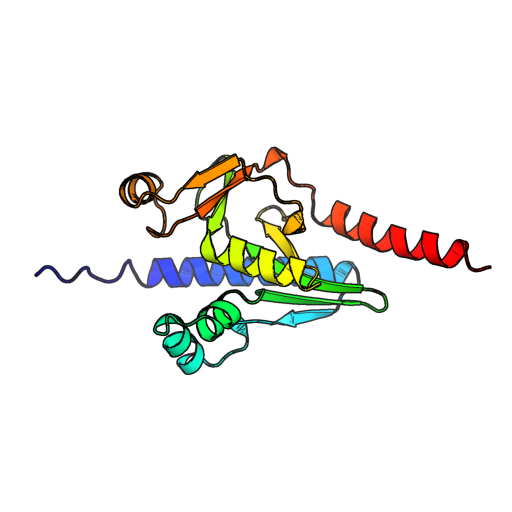9 -4.698 1.00 95.06 107 ALA A N 1
ATOM 871 C CA . ALA A 1 107 ? -9.455 -1.680 -4.223 1.00 95.06 107 ALA A CA 1
ATOM 872 C C . ALA A 1 107 ? -10.811 -1.568 -4.917 1.00 95.06 107 ALA A C 1
ATOM 874 O O . ALA A 1 107 ? -11.821 -1.313 -4.261 1.00 95.06 107 ALA A O 1
ATOM 875 N N . GLN A 1 108 ? -10.863 -1.848 -6.218 1.00 93.25 108 GLN A N 1
ATOM 876 C CA . GLN A 1 108 ? -12.116 -1.955 -6.966 1.00 93.25 108 GLN A CA 1
ATOM 877 C C . GLN A 1 108 ? -12.994 -3.109 -6.461 1.00 93.25 108 GLN A C 1
ATOM 879 O O . GLN A 1 108 ? -14.217 -2.988 -6.461 1.00 93.25 108 GLN A O 1
ATOM 884 N N . ALA A 1 109 ? -12.387 -4.185 -5.953 1.00 91.81 109 ALA A N 1
ATOM 885 C CA . ALA A 1 109 ? -13.086 -5.277 -5.276 1.00 91.81 109 ALA A CA 1
ATOM 886 C C . ALA A 1 109 ? -13.540 -4.934 -3.837 1.00 91.81 109 ALA A C 1
ATOM 888 O O . ALA A 1 109 ? -14.096 -5.786 -3.145 1.00 91.81 109 ALA A O 1
ATOM 889 N N . GLY A 1 110 ? -13.324 -3.696 -3.377 1.00 92.88 110 GLY A N 1
ATOM 890 C CA . GLY A 1 110 ? -13.807 -3.184 -2.094 1.00 92.88 110 GLY A CA 1
ATOM 891 C C . GLY A 1 110 ? -12.759 -3.135 -0.980 1.00 92.88 110 GLY A C 1
ATOM 892 O O . GLY A 1 110 ? -13.082 -2.719 0.136 1.00 92.88 110 GLY A O 1
ATOM 893 N N . LEU A 1 111 ? -11.504 -3.520 -1.240 1.00 93.88 111 LEU A N 1
ATOM 894 C CA . LEU A 1 111 ? -10.448 -3.392 -0.236 1.00 93.88 111 LEU A CA 1
ATOM 895 C C . LEU A 1 111 ? -10.012 -1.930 -0.107 1.00 93.88 111 LEU A C 1
ATOM 897 O O . LEU A 1 111 ? -9.591 -1.284 -1.057 1.00 93.88 111 LEU A O 1
ATOM 901 N N . ARG A 1 112 ? -10.022 -1.392 1.109 1.00 96.56 112 ARG A N 1
ATOM 902 C CA . ARG A 1 112 ? -9.475 -0.054 1.357 1.00 96.56 112 ARG A CA 1
ATOM 903 C C . ARG A 1 112 ? -7.972 -0.160 1.554 1.00 96.56 112 ARG A C 1
ATOM 905 O O . ARG A 1 112 ? -7.552 -0.711 2.566 1.00 96.56 112 ARG A O 1
ATOM 912 N N . ILE A 1 113 ? -7.177 0.355 0.618 1.00 98.00 113 ILE A N 1
ATOM 913 C CA . ILE A 1 113 ? -5.710 0.267 0.670 1.00 98.00 113 ILE A CA 1
ATOM 914 C C . ILE A 1 113 ? -5.122 1.672 0.794 1.00 98.00 113 ILE A C 1
ATOM 916 O O . ILE A 1 113 ? -5.241 2.498 -0.112 1.00 98.00 113 ILE A O 1
ATOM 920 N N . LEU A 1 114 ? -4.488 1.945 1.933 1.00 98.31 114 LEU A N 1
ATOM 921 C CA . LEU A 1 114 ? -3.756 3.179 2.183 1.00 98.31 114 LEU A CA 1
ATOM 922 C C . LEU A 1 114 ? -2.277 2.968 1.865 1.00 98.31 114 LEU A C 1
ATOM 924 O O . LEU A 1 114 ? -1.593 2.197 2.537 1.00 98.31 114 LEU A O 1
ATOM 928 N N . VAL A 1 115 ? -1.767 3.693 0.875 1.00 97.75 115 VAL A N 1
ATOM 929 C CA . VAL A 1 115 ? -0.347 3.659 0.525 1.00 97.75 115 VAL A CA 1
ATOM 930 C C . VAL A 1 115 ? 0.384 4.718 1.333 1.00 97.75 115 VAL A C 1
ATOM 932 O O . VAL A 1 115 ? -0.024 5.882 1.347 1.00 97.75 115 VAL A O 1
ATOM 935 N N . ILE A 1 116 ? 1.471 4.332 1.995 1.00 97.19 116 ILE A N 1
ATOM 936 C CA . ILE A 1 116 ? 2.283 5.209 2.837 1.00 97.19 116 ILE A CA 1
ATOM 937 C C . ILE A 1 116 ? 3.719 5.232 2.310 1.00 97.19 116 ILE A C 1
ATOM 939 O O . ILE A 1 116 ? 4.374 4.204 2.159 1.00 97.19 116 ILE A O 1
ATOM 943 N N . PHE A 1 117 ? 4.213 6.439 2.056 1.00 94.69 117 PHE A N 1
ATOM 944 C CA . PHE A 1 117 ? 5.530 6.738 1.511 1.00 94.69 117 PHE A CA 1
ATOM 945 C C . PHE A 1 117 ? 6.444 7.380 2.567 1.00 94.69 117 PHE A C 1
ATOM 947 O O . PHE A 1 117 ? 5.972 7.894 3.593 1.00 94.69 117 PHE A O 1
ATOM 954 N N . PRO A 1 118 ? 7.768 7.434 2.329 1.00 91.44 118 PRO A N 1
ATOM 955 C CA . PRO A 1 118 ? 8.707 8.016 3.281 1.00 91.44 118 PRO A CA 1
ATOM 956 C C . PRO A 1 118 ? 8.419 9.487 3.565 1.00 91.44 118 PRO A C 1
ATOM 958 O O . PRO A 1 118 ? 8.012 10.236 2.681 1.00 91.44 118 PRO A O 1
ATOM 961 N N . GLY A 1 119 ? 8.637 9.898 4.814 1.00 92.00 119 GLY A N 1
ATOM 962 C CA . GLY A 1 119 ? 8.122 11.170 5.327 1.00 92.00 119 GLY A CA 1
ATOM 963 C C . GLY A 1 119 ? 6.656 11.094 5.767 1.00 92.00 119 GLY A C 1
ATOM 964 O O . GLY A 1 119 ? 6.075 12.129 6.058 1.00 92.00 119 GLY A O 1
ATOM 965 N N . PHE A 1 120 ? 6.074 9.888 5.826 1.00 95.06 120 PHE A N 1
ATOM 966 C CA . PHE A 1 120 ? 4.676 9.642 6.202 1.00 95.06 120 PHE A CA 1
ATOM 967 C C . PHE A 1 120 ? 3.683 10.396 5.320 1.00 95.06 120 PHE A C 1
ATOM 969 O O . PHE A 1 120 ? 2.616 10.798 5.769 1.00 95.06 120 PHE A O 1
ATOM 976 N N . LYS A 1 121 ? 4.030 10.564 4.044 1.00 95.88 121 LYS A N 1
ATOM 977 C CA . LYS A 1 121 ? 3.078 10.982 3.021 1.00 95.88 121 LYS A CA 1
ATOM 978 C C . LYS A 1 121 ? 2.198 9.794 2.673 1.00 95.88 121 LYS A C 1
ATOM 980 O O . LYS A 1 121 ? 2.703 8.680 2.593 1.00 95.88 121 LYS A O 1
ATOM 985 N N . SER A 1 122 ? 0.902 9.997 2.492 1.00 96.94 122 SER A N 1
ATOM 986 C CA . SER A 1 122 ? -0.009 8.875 2.259 1.00 96.94 122 SER A CA 1
ATOM 987 C C . SER A 1 122 ? -1.191 9.246 1.388 1.00 96.94 122 SER A C 1
ATOM 989 O O . SER A 1 122 ? -1.568 10.412 1.324 1.00 96.94 122 SER A O 1
ATOM 991 N N . GLN A 1 123 ? -1.769 8.260 0.712 1.00 97.12 123 GLN A N 1
ATOM 992 C CA . GLN A 1 123 ? -2.985 8.426 -0.075 1.00 97.12 123 GLN A CA 1
ATOM 993 C C . GLN A 1 123 ? -3.625 7.059 -0.329 1.00 97.12 123 GLN A C 1
ATOM 995 O O . GLN A 1 123 ? -2.929 6.046 -0.411 1.00 97.12 123 GLN A O 1
ATOM 1000 N N . TRP A 1 124 ? -4.950 7.035 -0.447 1.00 97.31 124 TRP A N 1
ATOM 1001 C CA . TRP A 1 124 ? -5.675 5.836 -0.865 1.00 97.31 124 TRP A CA 1
ATOM 1002 C C . TRP A 1 124 ? -5.287 5.454 -2.297 1.00 97.31 124 TRP A C 1
ATOM 1004 O O . TRP A 1 124 ? -5.132 6.344 -3.136 1.00 97.31 124 TRP A O 1
ATOM 1014 N N . ILE A 1 125 ? -5.104 4.162 -2.576 1.00 97.00 125 ILE A N 1
ATOM 1015 C CA . ILE A 1 125 ? -4.572 3.685 -3.865 1.00 97.00 125 ILE A CA 1
ATOM 1016 C C . ILE A 1 125 ? -5.366 4.240 -5.059 1.00 97.00 125 ILE A C 1
ATOM 1018 O O . ILE A 1 125 ? -4.771 4.730 -6.017 1.00 97.00 125 ILE A O 1
ATOM 1022 N N . GLU A 1 126 ? -6.696 4.293 -4.957 1.00 96.25 126 GLU A N 1
ATOM 1023 C CA . GLU A 1 126 ? -7.601 4.784 -6.000 1.00 96.25 126 GLU A CA 1
ATOM 1024 C C . GLU A 1 126 ? -7.541 6.305 -6.219 1.00 96.25 126 GLU A C 1
ATOM 1026 O O . GLU A 1 126 ? -8.101 6.828 -7.180 1.00 96.25 126 GLU A O 1
ATOM 1031 N N . ARG A 1 127 ? -6.856 7.032 -5.329 1.00 95.81 127 ARG A N 1
ATOM 1032 C CA . ARG A 1 127 ? -6.684 8.493 -5.376 1.00 95.81 127 ARG A CA 1
ATOM 1033 C C . ARG A 1 127 ? -5.252 8.914 -5.690 1.00 95.81 127 ARG A C 1
ATOM 1035 O O . ARG A 1 127 ? -4.942 10.107 -5.634 1.00 95.81 127 ARG A O 1
ATOM 1042 N N . LEU A 1 128 ? -4.354 7.969 -5.964 1.00 94.81 128 LEU A N 1
ATOM 1043 C CA . LEU A 1 128 ? -2.985 8.301 -6.335 1.00 94.81 128 LEU A CA 1
ATOM 1044 C C . LEU A 1 128 ? -2.945 8.992 -7.699 1.00 94.81 128 LEU A C 1
ATOM 1046 O O . LEU A 1 128 ? -3.425 8.470 -8.701 1.00 94.81 128 LEU A O 1
ATOM 1050 N N . LEU A 1 129 ? -2.316 10.168 -7.738 1.00 93.12 129 LEU A N 1
ATOM 1051 C CA . LEU A 1 129 ? -2.061 10.881 -8.984 1.00 93.12 129 LEU A CA 1
ATOM 1052 C C . LEU A 1 129 ? -0.812 10.309 -9.653 1.00 93.12 129 LEU A C 1
ATOM 1054 O O . LEU A 1 129 ? 0.282 10.340 -9.085 1.00 93.12 129 LEU A O 1
ATOM 1058 N N . ILE A 1 130 ? -0.979 9.814 -10.875 1.00 92.31 130 ILE A N 1
ATOM 1059 C CA . ILE A 1 130 ? 0.110 9.268 -11.681 1.00 92.31 130 ILE A CA 1
ATOM 1060 C C . ILE A 1 130 ? 0.676 10.391 -12.547 1.00 92.31 130 ILE A C 1
ATOM 1062 O O . ILE A 1 130 ? 0.010 10.889 -13.449 1.00 92.31 130 ILE A O 1
ATOM 1066 N N . ALA A 1 131 ? 1.926 10.777 -12.295 1.00 89.81 131 ALA A N 1
ATOM 1067 C CA . ALA A 1 131 ? 2.626 11.748 -13.133 1.00 89.81 131 ALA A CA 1
ATOM 1068 C C . ALA A 1 131 ? 3.008 11.143 -14.484 1.00 89.81 131 ALA A C 1
ATOM 1070 O O . ALA A 1 131 ? 2.935 11.798 -15.522 1.00 89.81 131 ALA A O 1
ATOM 1071 N N . ARG A 1 132 ? 3.504 9.902 -14.448 1.00 89.06 132 ARG A N 1
ATOM 1072 C CA . ARG A 1 132 ? 4.009 9.197 -15.623 1.00 89.06 132 ARG A CA 1
ATOM 1073 C C . ARG A 1 132 ? 4.105 7.701 -15.367 1.00 89.06 132 ARG A C 1
ATOM 1075 O O . ARG A 1 132 ? 4.461 7.284 -14.267 1.00 89.06 132 ARG A O 1
ATOM 1082 N N . VAL A 1 133 ? 3.867 6.922 -16.414 1.00 89.50 133 VAL A N 1
ATOM 1083 C CA . VAL A 1 133 ? 4.095 5.475 -16.455 1.00 89.50 133 VAL A CA 1
ATOM 1084 C C . VAL A 1 133 ? 5.352 5.198 -17.280 1.00 89.50 133 VAL A C 1
ATOM 1086 O O . VAL A 1 133 ? 5.550 5.810 -18.331 1.00 89.50 133 VAL A O 1
ATOM 1089 N N . PHE A 1 134 ? 6.212 4.299 -16.802 1.00 84.81 134 PHE A N 1
ATOM 1090 C CA . PHE A 1 134 ? 7.408 3.842 -17.509 1.00 84.81 134 PHE A CA 1
ATOM 1091 C C . PHE A 1 134 ? 7.349 2.328 -17.705 1.00 84.81 134 PHE A C 1
ATOM 1093 O O . PHE A 1 134 ? 7.377 1.575 -16.733 1.00 84.81 134 PHE A O 1
ATOM 1100 N N . THR A 1 135 ? 7.304 1.895 -18.964 1.00 83.25 135 THR A N 1
ATOM 1101 C CA . THR A 1 135 ? 7.264 0.477 -19.369 1.00 83.25 135 THR A CA 1
ATOM 1102 C C . THR A 1 135 ? 8.496 0.038 -20.162 1.00 83.25 135 THR A C 1
ATOM 1104 O O . THR A 1 135 ? 8.771 -1.154 -20.245 1.00 83.25 135 THR A O 1
ATOM 1107 N N . ASP A 1 136 ? 9.255 0.985 -20.714 1.00 76.19 136 ASP A N 1
ATOM 1108 C CA . ASP A 1 136 ? 10.408 0.727 -21.578 1.00 76.19 136 ASP A CA 1
ATOM 1109 C C . ASP A 1 136 ? 11.654 0.324 -20.772 1.00 76.19 136 ASP A C 1
ATOM 1111 O O . ASP A 1 136 ? 12.217 1.128 -20.021 1.00 76.19 136 ASP A O 1
ATOM 1115 N N . SER A 1 137 ? 12.116 -0.912 -20.976 1.00 64.50 137 SER A N 1
ATOM 1116 C CA . SER A 1 137 ? 13.292 -1.497 -20.326 1.00 64.50 137 SER A CA 1
ATOM 1117 C C . SER A 1 137 ? 14.568 -0.668 -20.457 1.00 64.50 137 SER A C 1
ATOM 1119 O O . SER A 1 137 ? 15.353 -0.626 -19.505 1.00 64.50 137 SER A O 1
ATOM 1121 N N . ASP A 1 138 ? 14.770 0.026 -21.577 1.00 57.84 138 ASP A N 1
ATOM 1122 C CA . ASP A 1 138 ? 15.990 0.795 -21.836 1.00 57.84 138 ASP A CA 1
ATOM 1123 C C . ASP A 1 138 ? 15.982 2.135 -21.089 1.00 57.84 138 ASP A C 1
ATOM 1125 O O . ASP A 1 138 ? 17.023 2.619 -20.628 1.00 57.84 138 ASP A O 1
ATOM 1129 N N . LEU A 1 139 ? 14.795 2.707 -20.870 1.00 62.19 139 LEU A N 1
ATOM 1130 C CA . LEU A 1 139 ? 14.613 3.866 -19.996 1.00 62.19 139 LEU A CA 1
ATOM 1131 C C . LEU A 1 139 ? 14.702 3.479 -18.514 1.00 62.19 139 LEU A C 1
ATOM 1133 O O . LEU A 1 139 ? 15.266 4.238 -17.724 1.00 62.19 139 LEU A O 1
ATOM 1137 N N . LEU A 1 140 ? 14.225 2.290 -18.130 1.00 63.47 140 LEU A N 1
ATOM 1138 C CA . LEU A 1 140 ? 14.278 1.799 -16.745 1.00 63.47 140 LEU A CA 1
ATOM 1139 C C . LEU A 1 140 ? 15.718 1.663 -16.214 1.00 63.47 140 LEU A C 1
ATOM 1141 O O . LEU A 1 140 ? 15.966 1.923 -15.033 1.00 63.47 140 LEU A O 1
ATOM 1145 N N . HIS A 1 141 ? 16.679 1.328 -17.084 1.00 59.38 141 HIS A N 1
ATOM 1146 C CA . HIS A 1 141 ? 18.112 1.307 -16.752 1.00 59.38 141 HIS A CA 1
ATOM 1147 C C . HIS A 1 141 ? 18.674 2.690 -16.415 1.00 59.38 141 HIS A C 1
ATOM 1149 O O . HIS A 1 141 ? 19.451 2.824 -15.471 1.00 59.38 141 HIS A O 1
ATOM 1155 N N . LYS A 1 142 ? 18.266 3.733 -17.150 1.00 56.66 142 LYS A N 1
ATOM 1156 C CA . LYS A 1 142 ? 18.768 5.105 -16.952 1.00 56.66 142 LYS A CA 1
ATOM 1157 C C . LYS A 1 142 ? 18.305 5.727 -15.632 1.00 56.66 142 LYS A C 1
ATOM 1159 O O . LYS A 1 142 ? 18.964 6.626 -15.120 1.00 56.66 142 LYS A O 1
ATOM 1164 N N . PHE A 1 143 ? 17.208 5.234 -15.056 1.00 57.16 143 PHE A N 1
ATOM 1165 C CA . PHE A 1 143 ? 16.654 5.716 -13.786 1.00 57.16 143 PHE A CA 1
ATOM 1166 C C . PHE A 1 143 ? 17.163 4.961 -12.541 1.00 57.16 143 PHE A C 1
ATOM 1168 O O . PHE A 1 143 ? 16.568 5.097 -11.473 1.00 57.16 143 PHE A O 1
ATOM 1175 N N . ASN A 1 144 ? 18.256 4.183 -12.636 1.00 49.94 144 ASN A N 1
ATOM 1176 C CA . ASN A 1 144 ? 18.759 3.328 -11.541 1.00 49.94 144 ASN A CA 1
ATOM 1177 C C . ASN A 1 144 ? 17.708 2.320 -11.015 1.00 49.94 144 ASN A C 1
ATOM 1179 O O . ASN A 1 144 ? 17.779 1.868 -9.870 1.00 49.94 144 ASN A O 1
ATOM 1183 N N . GLY A 1 145 ? 16.707 1.981 -11.834 1.00 53.41 145 GLY A N 1
ATOM 1184 C CA . GLY A 1 145 ? 15.559 1.171 -11.438 1.00 53.41 145 GLY A CA 1
ATOM 1185 C C . GLY A 1 145 ? 15.801 -0.332 -11.554 1.00 53.41 145 GLY A C 1
ATOM 1186 O O . GLY A 1 145 ? 16.685 -0.798 -12.270 1.00 53.41 145 GLY A O 1
ATOM 1187 N N . SER A 1 146 ? 14.943 -1.110 -10.893 1.00 57.75 146 SER A N 1
ATOM 1188 C CA . SER A 1 146 ? 14.917 -2.582 -10.843 1.00 57.75 146 SER A CA 1
ATOM 1189 C C . SER A 1 146 ? 14.668 -3.284 -12.194 1.00 57.75 146 SER A C 1
ATOM 1191 O O . SER A 1 146 ? 14.328 -4.465 -12.207 1.00 57.75 146 SER A O 1
ATOM 1193 N N . ARG A 1 147 ? 14.815 -2.575 -13.328 1.00 68.06 147 ARG A N 1
ATOM 1194 C CA . ARG A 1 147 ? 14.408 -2.970 -14.693 1.00 68.06 147 ARG A CA 1
ATOM 1195 C C . ARG A 1 147 ? 12.943 -3.407 -14.807 1.00 68.06 147 ARG A C 1
ATOM 1197 O O . ARG A 1 147 ? 12.566 -4.017 -15.801 1.00 68.06 147 ARG A O 1
ATOM 1204 N N . LYS A 1 148 ? 12.118 -3.099 -13.804 1.00 77.19 148 LYS A N 1
ATOM 1205 C CA . LYS A 1 148 ? 10.684 -3.387 -13.804 1.00 77.19 148 LYS A CA 1
ATOM 1206 C C . LYS A 1 148 ? 9.889 -2.124 -14.122 1.00 77.19 148 LYS A C 1
ATOM 1208 O O . LYS A 1 148 ? 10.261 -1.066 -13.607 1.00 77.19 148 LYS A O 1
ATOM 1213 N N . PRO A 1 149 ? 8.802 -2.230 -14.903 1.00 85.75 149 PRO A N 1
ATOM 1214 C CA . PRO A 1 149 ? 7.879 -1.126 -15.114 1.00 85.75 149 PRO A CA 1
ATOM 1215 C C . PRO A 1 149 ? 7.420 -0.496 -13.794 1.00 85.75 149 PRO A C 1
ATOM 1217 O O . PRO A 1 149 ? 7.222 -1.193 -12.791 1.00 85.75 149 PRO A O 1
ATOM 1220 N N . PHE A 1 150 ? 7.272 0.827 -13.783 1.00 87.25 150 PHE A N 1
ATOM 1221 C CA . PHE A 1 150 ? 6.847 1.582 -12.605 1.00 87.25 150 PHE A CA 1
ATOM 1222 C C . PHE A 1 150 ? 6.037 2.824 -12.975 1.00 87.25 150 PHE A C 1
ATOM 1224 O O . PHE A 1 150 ? 6.135 3.355 -14.084 1.00 87.25 150 PHE A O 1
ATOM 1231 N N . VAL A 1 151 ? 5.278 3.326 -12.006 1.00 89.94 151 VAL A N 1
ATOM 1232 C CA . VAL A 1 151 ? 4.606 4.624 -12.058 1.00 89.94 151 VAL A CA 1
ATOM 1233 C C . VAL A 1 151 ? 5.323 5.636 -11.168 1.00 89.94 151 VAL A C 1
ATOM 1235 O O . VAL A 1 151 ? 5.881 5.289 -10.121 1.00 89.94 151 VAL A O 1
ATOM 1238 N N . LEU A 1 152 ? 5.331 6.898 -11.599 1.00 90.00 152 LEU A N 1
ATOM 1239 C CA . LEU A 1 152 ? 5.803 8.027 -10.805 1.00 90.00 152 LEU A CA 1
ATOM 1240 C C . LEU A 1 152 ? 4.635 8.721 -10.116 1.00 90.00 152 LEU A C 1
ATOM 1242 O O . LEU A 1 152 ? 3.694 9.158 -10.776 1.00 90.00 152 LEU A O 1
ATOM 1246 N N . ILE A 1 153 ? 4.760 8.889 -8.803 1.00 91.12 153 ILE A N 1
ATOM 1247 C CA . ILE A 1 153 ? 3.795 9.596 -7.962 1.00 91.12 153 ILE A CA 1
ATOM 1248 C C . ILE A 1 153 ? 4.426 10.916 -7.490 1.00 91.12 153 ILE A C 1
ATOM 1250 O O . ILE A 1 153 ? 5.480 10.874 -6.839 1.00 91.12 153 ILE A O 1
ATOM 1254 N N . PRO A 1 154 ? 3.830 12.089 -7.779 1.00 91.50 154 PRO A N 1
ATOM 1255 C CA . PRO A 1 154 ? 4.326 13.366 -7.278 1.00 91.50 154 PRO A CA 1
ATOM 1256 C C . PRO A 1 154 ? 4.342 13.409 -5.753 1.00 91.50 154 PRO A C 1
ATOM 1258 O O . PRO A 1 154 ? 3.348 13.117 -5.093 1.00 91.50 154 PRO A O 1
ATOM 1261 N N . LYS A 1 155 ? 5.460 13.840 -5.164 1.00 90.31 155 LYS A N 1
ATOM 1262 C CA . LYS A 1 155 ? 5.542 14.024 -3.704 1.00 90.31 155 LYS A CA 1
ATOM 1263 C C . LYS A 1 155 ? 4.652 15.160 -3.207 1.00 90.31 155 LYS A C 1
ATOM 1265 O O . LYS A 1 155 ? 4.123 15.096 -2.103 1.00 90.31 155 LYS A O 1
ATOM 1270 N N . THR A 1 156 ? 4.511 16.203 -4.019 1.00 87.62 156 THR A N 1
ATOM 1271 C CA . THR A 1 156 ? 3.786 17.436 -3.687 1.00 87.62 156 THR A CA 1
ATOM 1272 C C . THR A 1 156 ? 2.279 17.240 -3.574 1.00 87.62 156 THR A C 1
ATOM 1274 O O . THR A 1 156 ? 1.620 18.044 -2.926 1.00 87.62 156 THR A O 1
ATOM 1277 N N . SER A 1 157 ? 1.729 16.178 -4.165 1.00 83.00 157 SER A N 1
ATOM 1278 C CA . SER A 1 157 ? 0.289 15.905 -4.154 1.00 83.00 157 SER A CA 1
ATOM 1279 C C . SER A 1 157 ? -0.174 15.053 -2.974 1.00 83.00 157 SER A C 1
ATOM 1281 O O . SER A 1 157 ? -1.359 14.737 -2.885 1.00 83.00 157 SER A O 1
ATOM 1283 N N . LEU A 1 158 ? 0.738 14.618 -2.102 1.00 92.88 158 LEU A N 1
ATOM 1284 C CA . LEU A 1 158 ? 0.414 13.650 -1.062 1.00 92.88 158 LEU A CA 1
ATOM 1285 C C . LEU A 1 158 ? 0.225 14.335 0.299 1.00 92.88 158 LEU A C 1
ATOM 1287 O O . LEU A 1 158 ? 1.139 15.025 0.771 1.00 92.88 158 LEU A O 1
ATOM 1291 N N . PRO A 1 159 ? -0.932 14.144 0.958 1.00 95.88 159 PRO A N 1
ATOM 1292 C CA . PRO A 1 159 ? -1.140 14.628 2.314 1.00 95.88 159 PRO A CA 1
ATOM 1293 C C . PRO A 1 159 ? -0.285 13.853 3.322 1.00 95.88 159 PRO A C 1
ATOM 1295 O O . PRO A 1 159 ? 0.179 12.737 3.069 1.00 95.88 159 PRO A O 1
ATOM 1298 N N . ASP A 1 160 ? -0.089 14.450 4.494 1.00 96.75 160 ASP A N 1
ATOM 1299 C CA . ASP A 1 160 ? 0.506 13.760 5.637 1.00 96.75 160 ASP A CA 1
ATOM 1300 C C . ASP A 1 160 ? -0.451 12.703 6.197 1.00 96.75 160 ASP A C 1
ATOM 1302 O O . ASP A 1 160 ? -1.665 12.913 6.261 1.00 96.75 160 ASP A O 1
ATOM 1306 N N . LEU A 1 161 ? 0.110 11.576 6.636 1.00 96.50 161 LEU A N 1
ATOM 1307 C CA . LEU A 1 161 ? -0.613 10.454 7.234 1.00 96.50 161 LEU A CA 1
ATOM 1308 C C . LEU A 1 161 ? -1.505 10.908 8.385 1.00 96.50 161 LEU A C 1
ATOM 1310 O O . LEU A 1 161 ? -2.670 10.527 8.444 1.00 96.50 161 LEU A O 1
ATOM 1314 N N . ASP A 1 162 ? -0.991 11.783 9.246 1.00 95.38 162 ASP A N 1
ATOM 1315 C CA . ASP A 1 162 ? -1.749 12.347 10.362 1.00 95.38 162 ASP A CA 1
ATOM 1316 C C . ASP A 1 162 ? -3.051 13.013 9.902 1.00 95.38 162 ASP A C 1
ATOM 1318 O O . ASP A 1 162 ? -4.107 12.800 10.497 1.00 95.38 162 ASP A O 1
ATOM 1322 N N . SER A 1 163 ? -2.999 13.788 8.818 1.00 95.00 163 SER A N 1
ATOM 1323 C CA . SER A 1 163 ? -4.173 14.462 8.259 1.00 95.00 163 SER A CA 1
ATOM 1324 C C . SER A 1 163 ? -5.173 13.458 7.686 1.00 95.00 163 SER A C 1
ATOM 1326 O O . SER A 1 163 ? -6.374 13.585 7.918 1.00 95.00 163 SER A O 1
ATOM 1328 N N . VAL A 1 164 ? -4.693 12.423 6.988 1.00 96.25 164 VAL A N 1
ATOM 1329 C CA . VAL A 1 164 ? -5.555 11.368 6.430 1.00 96.25 164 VAL A CA 1
ATOM 1330 C C . VAL A 1 164 ? -6.276 10.598 7.539 1.00 96.25 164 VAL A C 1
ATOM 1332 O O . VAL A 1 164 ? -7.491 10.406 7.460 1.00 96.25 164 VAL A O 1
ATOM 1335 N N . ILE A 1 165 ? -5.563 10.205 8.599 1.00 95.56 165 ILE A N 1
ATOM 1336 C CA . ILE A 1 165 ? -6.137 9.442 9.717 1.00 95.56 165 ILE A CA 1
ATOM 1337 C C . ILE A 1 165 ? -7.110 10.291 10.547 1.00 95.56 165 ILE A C 1
ATOM 1339 O O . ILE A 1 165 ? -8.170 9.798 10.938 1.00 95.56 165 ILE A O 1
ATOM 1343 N N . LYS A 1 166 ? -6.813 11.576 10.780 1.00 93.25 166 LYS A N 1
ATOM 1344 C CA . LYS A 1 166 ? -7.749 12.492 11.458 1.00 93.25 166 LYS A CA 1
ATOM 1345 C C . LYS A 1 166 ? -9.053 12.650 10.675 1.00 93.25 166 LYS A C 1
ATOM 1347 O O . LYS A 1 166 ? -10.126 12.504 11.258 1.00 93.25 166 LYS A O 1
ATOM 1352 N N . ASN A 1 167 ? -8.965 12.859 9.361 1.00 93.12 167 ASN A N 1
ATOM 1353 C CA . ASN A 1 167 ? -10.142 12.978 8.496 1.00 93.12 167 ASN A CA 1
ATOM 1354 C C . ASN A 1 167 ? -10.986 11.695 8.486 1.00 93.12 167 ASN A C 1
ATOM 1356 O O . ASN A 1 167 ? -12.216 11.768 8.471 1.00 93.12 167 ASN A O 1
ATOM 1360 N N . LEU A 1 168 ? -10.333 10.527 8.522 1.00 91.88 168 LEU A N 1
ATOM 1361 C CA . LEU A 1 168 ? -11.004 9.230 8.607 1.00 91.88 168 LEU A CA 1
ATOM 1362 C C . LEU A 1 168 ? -11.858 9.125 9.879 1.00 91.88 168 LEU A C 1
ATOM 1364 O O . LEU A 1 168 ? -13.028 8.762 9.797 1.00 91.88 168 LEU A O 1
ATOM 1368 N N . LYS A 1 169 ? -11.300 9.499 11.035 1.00 87.50 169 LYS A N 1
ATOM 1369 C CA . LYS A 1 169 ? -12.006 9.425 12.323 1.00 87.50 169 LYS A CA 1
ATOM 1370 C C . LYS A 1 169 ? -13.141 10.440 12.462 1.00 87.50 169 LYS A C 1
ATOM 1372 O O . LYS A 1 169 ? -14.170 10.125 13.052 1.00 87.50 169 LYS A O 1
ATOM 1377 N N . GLN A 1 170 ? -12.983 11.641 11.906 1.00 87.62 170 GLN A N 1
ATOM 1378 C CA . GLN A 1 170 ? -14.026 12.675 11.945 1.00 87.62 170 GLN A CA 1
ATOM 1379 C C . GLN A 1 170 ? -15.304 12.262 11.196 1.00 87.62 170 GLN A C 1
ATOM 1381 O O . GLN A 1 170 ? -16.398 12.660 11.589 1.00 87.62 170 GLN A O 1
ATOM 1386 N N . HIS A 1 171 ? -15.190 11.437 10.149 1.00 77.75 171 HIS A N 1
ATOM 1387 C CA . HIS A 1 171 ? -16.356 10.939 9.409 1.00 77.75 171 HIS A CA 1
ATOM 1388 C C . HIS A 1 171 ? -17.259 10.014 10.242 1.00 77.75 171 HIS A C 1
ATOM 1390 O O . HIS A 1 171 ? -18.456 9.938 9.979 1.00 77.75 171 HIS A O 1
ATOM 1396 N N . VAL A 1 172 ? -16.723 9.330 11.256 1.00 74.38 172 VAL A N 1
ATOM 1397 C CA . VAL A 1 172 ? -17.531 8.455 12.124 1.00 74.38 172 VAL A CA 1
ATOM 1398 C C . VAL A 1 172 ? -18.387 9.282 13.073 1.00 74.38 172 VAL A C 1
ATOM 1400 O O . VAL A 1 172 ? -19.599 9.095 13.131 1.00 74.38 172 VAL A O 1
ATOM 1403 N N . GLN A 1 173 ? -17.776 10.274 13.726 1.00 70.94 173 GLN A N 1
ATOM 1404 C CA . GLN A 1 173 ? -18.455 11.135 14.700 1.00 70.94 173 GLN A CA 1
ATOM 1405 C C . GLN A 1 173 ? -19.638 11.898 14.083 1.00 70.94 173 GLN A C 1
ATOM 1407 O O . GLN A 1 173 ? -20.664 12.087 14.731 1.00 70.94 173 GLN A O 1
ATOM 1412 N N . SER A 1 174 ? -19.528 12.303 12.814 1.00 70.06 174 SER A N 1
ATOM 1413 C CA . SER A 1 174 ? -20.611 13.000 12.107 1.00 70.06 174 SER A CA 1
ATOM 1414 C C . SER A 1 174 ? -21.738 12.078 11.629 1.00 70.06 174 SER A C 1
ATOM 1416 O O . SER A 1 174 ? -22.849 12.555 11.391 1.00 70.06 174 SER A O 1
ATOM 1418 N N . THR A 1 175 ? -21.480 10.774 11.498 1.00 67.81 175 THR A N 1
ATOM 1419 C CA . THR A 1 175 ? -22.498 9.780 11.120 1.00 67.81 175 THR A CA 1
ATOM 1420 C C . THR A 1 175 ? -23.338 9.373 12.335 1.00 67.81 175 THR A C 1
ATOM 1422 O O . THR A 1 175 ? -24.557 9.248 12.233 1.00 67.81 175 THR A O 1
ATOM 1425 N N . GLU A 1 176 ? -22.714 9.266 13.511 1.00 69.62 176 GLU A N 1
ATOM 1426 C CA . GLU A 1 176 ? -23.399 8.943 14.770 1.00 69.62 176 GLU A CA 1
ATOM 1427 C C . GLU A 1 176 ? -24.330 10.072 15.243 1.00 69.62 176 GLU A C 1
ATOM 1429 O O . GLU A 1 176 ? -25.437 9.807 15.703 1.00 69.62 176 GLU A O 1
ATOM 1434 N N . GLN A 1 177 ? -23.948 11.340 15.050 1.00 61.53 177 GLN A N 1
ATOM 1435 C CA . GLN A 1 177 ? -24.774 12.495 15.439 1.00 61.53 177 GLN A CA 1
ATOM 1436 C C . GLN A 1 177 ? -26.059 12.671 14.617 1.00 61.53 177 GLN A C 1
ATOM 1438 O O . GLN A 1 177 ? -26.950 13.393 15.046 1.00 61.53 177 GLN A O 1
ATOM 1443 N N . LYS A 1 178 ? -26.172 12.039 13.442 1.00 63.03 178 LYS A N 1
ATOM 1444 C CA . LYS A 1 178 ? -27.376 12.109 12.593 1.00 63.03 178 LYS A CA 1
ATOM 1445 C C . LYS A 1 178 ? -28.395 11.001 12.871 1.00 63.03 178 LYS A C 1
ATOM 1447 O O . LYS A 1 178 ? -29.437 10.979 12.225 1.00 63.03 178 LYS A O 1
ATOM 1452 N N . SER A 1 179 ? -28.074 10.071 13.769 1.00 58.31 179 SER A N 1
ATOM 1453 C CA . SER A 1 179 ? -28.902 8.894 14.065 1.00 58.31 179 SER A CA 1
ATOM 1454 C C . SER A 1 179 ? -29.707 9.024 15.368 1.00 58.31 179 SER A C 1
ATOM 1456 O O . SER A 1 179 ? -30.303 8.042 15.806 1.00 58.31 179 SER A O 1
ATOM 1458 N N . TYR A 1 180 ? -29.728 10.220 15.965 1.00 48.34 180 TYR A N 1
ATOM 1459 C CA . TYR A 1 180 ? -30.546 10.607 17.119 1.00 48.34 180 TYR A CA 1
ATOM 1460 C C . TYR A 1 180 ? -31.495 11.736 16.723 1.00 48.34 180 TYR A C 1
ATOM 1462 O O . TYR A 1 180 ? -32.623 11.755 17.261 1.00 48.34 180 TYR A O 1
#

Radius of gyration: 17.83 Å; Cα contacts (8 Å, |Δi|>4): 243; chains: 1; bounding box: 60×39×40 Å

pLDDT: mean 83.85, std 15.84, range [29.08, 98.31]

Solvent-accessible surface area (backbone atoms only — not comparable to full-atom values): 10226 Å² total; per-residue (Å²): 135,82,80,78,73,71,80,52,67,68,60,55,53,49,50,52,53,50,44,54,55,48,48,55,50,50,44,51,53,45,36,75,73,61,28,54,64,42,82,23,42,56,80,69,52,57,66,73,55,51,60,50,38,69,74,44,90,46,71,67,34,49,54,50,65,35,37,43,50,24,38,36,35,41,100,91,46,74,36,32,33,32,74,47,65,75,92,61,98,59,82,44,46,69,43,51,35,71,45,50,52,48,40,40,53,45,37,74,74,67,46,50,42,38,37,35,36,74,92,47,26,30,47,43,57,92,70,61,63,73,76,46,79,47,74,55,57,75,59,28,55,78,69,80,46,91,58,59,43,29,31,31,31,53,52,89,78,44,48,48,41,70,60,54,54,52,56,58,56,53,56,51,62,62,54,60,69,73,76,117

Mean predicted aligned error: 7.37 Å